Protein AF-A0A7S0PQ70-F1 (afdb_monomer)

Solvent-accessible surface area (backbone atoms only — not comparable to full-atom values): 17332 Å² total; per-residue (Å²): 142,81,88,79,80,80,77,83,75,85,58,88,56,94,63,82,80,82,88,81,84,84,88,81,82,92,82,87,87,83,88,84,90,82,90,88,88,83,90,84,83,88,81,92,76,88,77,80,72,81,74,82,81,71,57,70,68,62,52,52,54,50,50,53,49,64,70,45,44,35,60,46,89,79,58,48,50,73,48,36,60,69,36,38,50,53,58,38,30,28,40,85,85,38,33,27,33,40,66,34,55,100,43,78,63,29,53,52,50,52,55,48,52,50,46,22,48,68,59,63,75,62,77,76,63,79,80,82,88,74,88,82,88,88,86,87,84,86,88,81,90,79,90,78,93,76,87,87,76,88,74,74,75,77,74,72,74,78,82,78,38,40,91,51,44,94,80,47,69,54,77,75,51,66,46,56,40,52,21,62,57,48,28,64,47,33,56,87,44,68,15,21,61,43,21,48,55,32,35,77,67,71,41,69,40,41,23,42,32,25,43,30,90,62,56,93,52,92,69,65,62,44,75,40,72,50,69,45,51,58,93,71,66,96,67,97,62,57,72,67,59,48,52,54,47,55,54,46,27,53,77,64,44,14,46,80,73,31,37,40,83,67,26,66,45,72,64,81,132

Nearest PDB structures (foldseek):
  4o4b-assembly1_B  TM=8.264E-01  e=3.146E-03  Entamoeba histolytica HM-1:IMSS-A
  8omi-assembly1_A  TM=7.810E-01  e=5.386E-03  Entamoeba histolytica
  4o4d-assembly1_A  TM=7.880E-01  e=7.262E-03  Entamoeba histolytica HM-1:IMSS-A

Organism: Micromonas pusilla (NCBI:txid38833)

Sequence (269 aa):
AVEKGAMAGVVAARAPWREDRSPSHLSDSTRVSSDPPAVHPARDDDDHHPASVVPSSSIHEVQDLLASLRVAPNQVAGHSSKGVGLPSLVDDSGHFLKPAPDDRKGVAELAFYERVWKGVEHEHHEPDDDDDDDEACSRTKNHRIRDDDGGKATMMPPPSLAGIAPFVPKFHGVLVVDPSTVVSVAGDDPTAAAARDAASRGQRAVFLRLEDVTAGFRKPCVIDLKVGLRTYSERGHDSAYVAKRSAHDRRSGQFEVGFKVCGMQTWRR

Foldseek 3Di:
DDDDDDDFDDDPDPDDDDPDDDDDDDDDDDDDDDDDDDDDDDDDDPPDDPDPPDDPVVVVVVVLFLVQKAFDPFDFFDQLVVLHAFGWIDGPVQKIWAFQDPDPVSVVVQVVLCLQCVPVVPVPDDDDDDDDDDDDDDDDDDDDDDDDDPDPPPPDPPDGNPVCCVVFWHWPGKDWGFLVSSLVNCPPRSNNVNSVVCNVVRHITMTTITGNPCPPPPWDKDWDKAFALFDDDPPDDDPVVRVVRNVVSVVQCCNPPGIHTRGIDGGDD

Structure (mmCIF, N/CA/C/O backbone):
data_AF-A0A7S0PQ70-F1
#
_entry.id   AF-A0A7S0PQ70-F1
#
loop_
_atom_site.group_PDB
_atom_site.id
_atom_site.type_symbol
_atom_site.label_atom_id
_atom_site.label_alt_id
_atom_site.label_comp_id
_atom_site.label_asym_id
_atom_site.label_entity_id
_atom_site.label_seq_id
_atom_site.pdbx_PDB_ins_code
_atom_site.Cartn_x
_atom_site.Cartn_y
_atom_site.Cartn_z
_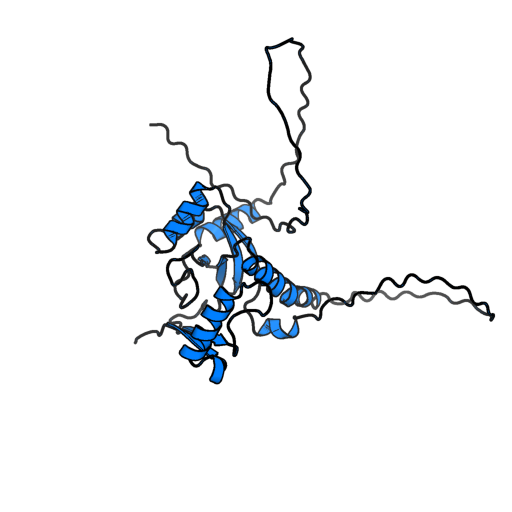atom_site.occupancy
_atom_site.B_iso_or_equiv
_atom_site.auth_seq_id
_atom_site.auth_comp_id
_atom_site.auth_asym_id
_atom_site.auth_atom_id
_atom_site.pdbx_PDB_model_num
ATOM 1 N N . ALA A 1 1 ? -12.437 13.626 39.719 1.00 38.66 1 ALA A N 1
ATOM 2 C CA . ALA A 1 1 ? -13.373 12.978 38.785 1.00 38.66 1 ALA A CA 1
ATOM 3 C C . ALA A 1 1 ? -14.101 14.056 37.994 1.00 38.66 1 ALA A C 1
ATOM 5 O O . ALA A 1 1 ? -15.046 14.626 38.511 1.00 38.66 1 ALA A O 1
ATOM 6 N N . VAL A 1 2 ? -13.604 14.385 36.800 1.00 26.50 2 VAL A N 1
ATOM 7 C CA . VAL A 1 2 ? -14.388 14.970 35.701 1.00 26.50 2 VAL A CA 1
ATOM 8 C C . VAL A 1 2 ? -13.743 14.426 34.432 1.00 26.50 2 VAL A C 1
ATOM 10 O O . VAL A 1 2 ? -12.633 14.804 34.067 1.00 26.50 2 VAL A O 1
ATOM 13 N N . GLU A 1 3 ? -14.419 13.451 33.848 1.00 30.64 3 GLU A N 1
ATOM 14 C CA . GLU A 1 3 ? -14.109 12.818 32.577 1.00 30.64 3 GLU A CA 1
ATOM 15 C C . GLU A 1 3 ? -14.520 13.799 31.469 1.00 30.64 3 GLU A C 1
ATOM 17 O O . GLU A 1 3 ? -15.688 14.173 31.368 1.00 30.64 3 GLU A O 1
ATOM 22 N N . LYS A 1 4 ? -13.562 14.298 30.682 1.00 29.12 4 LYS A N 1
ATOM 23 C CA . LYS A 1 4 ? -13.866 15.039 29.453 1.00 29.12 4 LYS A CA 1
ATOM 24 C C . LYS A 1 4 ? -13.721 14.069 28.291 1.00 29.12 4 LYS A C 1
ATOM 26 O O . LYS A 1 4 ? -12.610 13.801 27.845 1.00 29.12 4 LYS A O 1
ATOM 31 N N . GLY A 1 5 ? -14.856 13.530 27.851 1.00 26.36 5 GLY A N 1
ATOM 32 C CA . GLY A 1 5 ? -14.962 12.749 26.627 1.00 26.36 5 GLY A CA 1
ATOM 33 C C . GLY A 1 5 ? -14.530 13.591 25.430 1.00 26.36 5 GLY A C 1
ATOM 34 O O . GLY A 1 5 ? -15.115 14.638 25.148 1.00 26.36 5 GLY A O 1
ATOM 35 N N . ALA A 1 6 ? -13.484 13.142 24.744 1.00 27.89 6 ALA A N 1
ATOM 36 C CA . ALA A 1 6 ? -13.144 13.635 23.423 1.00 27.89 6 ALA A CA 1
ATOM 37 C C . ALA A 1 6 ? -14.185 13.077 22.443 1.00 27.89 6 ALA A C 1
ATOM 39 O O . ALA A 1 6 ? -14.177 11.891 22.123 1.00 27.89 6 ALA A O 1
ATOM 40 N N . MET A 1 7 ? -15.118 13.925 22.012 1.00 25.78 7 MET A N 1
ATOM 41 C CA . MET A 1 7 ? -16.001 13.623 20.888 1.00 25.78 7 MET A CA 1
ATOM 42 C C . MET A 1 7 ? -15.143 13.485 19.626 1.00 25.78 7 MET A C 1
ATOM 44 O O . MET A 1 7 ? -14.477 14.439 19.221 1.00 25.78 7 MET A O 1
ATOM 48 N N . ALA A 1 8 ? -15.147 12.296 19.022 1.00 32.53 8 ALA A N 1
ATOM 49 C CA . ALA A 1 8 ? -14.523 12.036 17.732 1.00 32.53 8 ALA A CA 1
ATOM 50 C C . ALA A 1 8 ? -15.217 12.884 16.651 1.00 32.53 8 ALA A C 1
ATOM 52 O O . ALA A 1 8 ? -16.391 12.686 16.339 1.00 32.53 8 ALA A O 1
ATOM 53 N N . GLY A 1 9 ? -14.501 13.867 16.105 1.00 31.11 9 GLY A N 1
ATOM 54 C CA . GLY A 1 9 ? -14.995 14.714 15.024 1.00 31.11 9 GLY A CA 1
ATOM 55 C C . GLY A 1 9 ? -14.953 13.973 13.688 1.00 31.11 9 GLY A C 1
ATOM 56 O O . GLY A 1 9 ? -13.884 13.749 13.126 1.00 31.11 9 GLY A O 1
ATOM 57 N N . VAL A 1 10 ? -16.123 13.611 13.165 1.00 32.47 10 VAL A N 1
ATOM 58 C CA . VAL A 1 10 ? -16.300 13.077 11.809 1.00 32.47 10 VAL A CA 1
ATOM 59 C C . VAL A 1 10 ? -16.202 14.222 10.799 1.00 32.47 10 VAL A C 1
ATOM 61 O O . VAL A 1 10 ? -17.004 15.149 10.831 1.00 32.47 10 VAL A O 1
ATOM 64 N N . VAL A 1 11 ? -15.262 14.141 9.855 1.00 31.72 11 VAL A N 1
ATOM 65 C CA . VAL A 1 11 ? -15.339 14.896 8.593 1.00 31.72 11 VAL A CA 1
ATOM 66 C C . VAL A 1 11 ? -15.034 13.933 7.450 1.00 31.72 11 VAL A C 1
ATOM 68 O O . VAL A 1 11 ? -13.889 13.828 7.002 1.00 31.72 11 VAL A O 1
ATOM 71 N N . ALA A 1 12 ? -16.065 13.225 6.987 1.00 32.28 12 ALA A N 1
ATOM 72 C CA . ALA A 1 12 ? -16.074 12.613 5.665 1.00 32.28 12 ALA A CA 1
ATOM 73 C C . ALA A 1 12 ? -16.359 13.726 4.652 1.00 32.28 12 ALA A C 1
ATOM 75 O O . ALA A 1 12 ? -17.507 14.054 4.371 1.00 32.28 12 ALA A O 1
ATOM 76 N N . ALA A 1 13 ? -15.309 14.366 4.150 1.00 33.84 13 ALA A N 1
ATOM 77 C CA . ALA A 1 13 ? -15.449 15.265 3.018 1.00 33.84 13 ALA A CA 1
ATOM 78 C C . ALA A 1 13 ? -15.045 14.505 1.750 1.00 33.84 13 ALA A C 1
ATOM 80 O O . ALA A 1 13 ? -13.889 14.098 1.629 1.00 33.84 13 ALA A O 1
ATOM 81 N N . ARG A 1 14 ? -15.953 14.393 0.768 1.00 36.06 14 ARG A N 1
ATOM 82 C CA . ARG A 1 14 ? -15.547 14.424 -0.650 1.00 36.06 14 ARG A CA 1
ATOM 83 C C . ARG A 1 14 ? -15.035 15.845 -0.899 1.00 36.06 14 ARG A C 1
ATOM 85 O O . ARG A 1 14 ? -15.769 16.695 -1.385 1.00 36.06 14 ARG A O 1
ATOM 92 N N . ALA A 1 15 ? -13.830 16.151 -0.425 1.00 30.59 15 ALA A N 1
ATOM 93 C CA . ALA A 1 15 ? -13.241 17.466 -0.624 1.00 30.59 15 ALA A CA 1
ATOM 94 C C . ALA A 1 15 ? -12.534 17.492 -1.987 1.00 30.59 15 ALA A C 1
ATOM 96 O O . ALA A 1 15 ? -11.711 16.609 -2.241 1.00 30.59 15 ALA A O 1
ATOM 97 N N . PRO A 1 16 ? -12.794 18.494 -2.845 1.00 32.53 16 PRO A N 1
ATOM 98 C CA . PRO A 1 16 ? -11.883 18.807 -3.933 1.00 32.53 16 PRO A CA 1
ATOM 99 C C . PRO A 1 16 ? -10.554 19.237 -3.302 1.00 32.53 16 PRO A C 1
ATOM 101 O O . PRO A 1 16 ? -10.516 20.112 -2.432 1.00 32.53 16 PRO A O 1
ATOM 104 N N . TRP A 1 17 ? -9.470 18.560 -3.673 1.00 30.45 17 TRP A N 1
ATOM 105 C CA . TRP A 1 17 ? -8.129 18.882 -3.198 1.00 30.45 17 TRP A CA 1
ATOM 106 C C . TRP A 1 17 ? -7.809 20.356 -3.488 1.00 30.45 17 TRP A C 1
ATOM 108 O O . TRP A 1 17 ? -8.031 20.841 -4.594 1.00 30.45 17 TRP A O 1
ATOM 118 N N . ARG A 1 18 ? -7.322 21.086 -2.474 1.00 33.06 18 ARG A N 1
ATOM 119 C CA . ARG A 1 18 ? -6.944 22.502 -2.597 1.00 33.06 18 ARG A CA 1
ATOM 120 C C . ARG A 1 18 ? -5.706 22.646 -3.484 1.00 33.06 18 ARG A C 1
ATOM 122 O O . ARG A 1 18 ? -4.587 22.425 -3.030 1.00 33.06 18 ARG A O 1
ATOM 129 N N . GLU A 1 19 ? -5.913 23.121 -4.702 1.00 34.12 19 GLU A N 1
ATOM 130 C CA . GLU A 1 19 ? -4.942 23.935 -5.431 1.00 34.12 19 GLU A CA 1
ATOM 131 C C . GLU A 1 19 ? -4.909 25.319 -4.773 1.00 34.12 19 GLU A C 1
ATOM 133 O O . GLU A 1 19 ? -5.821 26.111 -4.961 1.00 34.12 19 GLU A O 1
ATOM 138 N N . ASP A 1 20 ? -3.937 25.570 -3.894 1.00 34.09 20 ASP A N 1
ATOM 139 C CA . ASP A 1 20 ? -3.089 26.764 -3.999 1.00 34.09 20 ASP A CA 1
ATOM 140 C C . ASP A 1 20 ? -2.084 26.829 -2.848 1.00 34.09 20 ASP A C 1
ATOM 142 O O . ASP A 1 20 ? -2.456 26.912 -1.674 1.00 34.09 20 ASP A O 1
ATOM 146 N N . ARG A 1 21 ? -0.799 26.844 -3.204 1.00 30.30 21 ARG A N 1
ATOM 147 C CA . ARG A 1 21 ? 0.277 27.517 -2.464 1.00 30.30 21 ARG A CA 1
ATOM 148 C C . ARG A 1 21 ? 1.518 27.536 -3.350 1.00 30.30 21 ARG A C 1
ATOM 150 O O . ARG A 1 21 ? 2.358 26.642 -3.302 1.00 30.30 21 ARG A O 1
ATOM 157 N N . SER A 1 22 ? 1.630 28.593 -4.145 1.00 29.11 22 SER A N 1
ATOM 158 C CA . SER A 1 22 ? 2.925 29.052 -4.650 1.00 29.11 22 SER A CA 1
ATOM 159 C C . SER A 1 22 ? 3.597 29.954 -3.594 1.00 29.11 22 SER A C 1
ATOM 161 O O . SER A 1 22 ? 2.891 30.691 -2.903 1.00 29.11 22 SER A O 1
ATOM 163 N N . PRO A 1 23 ? 4.932 29.901 -3.411 1.00 36.31 23 PRO A N 1
ATOM 164 C CA . PRO A 1 23 ? 5.633 30.649 -2.370 1.00 36.31 23 PRO A CA 1
ATOM 165 C C . PRO A 1 23 ? 6.215 31.963 -2.907 1.00 36.31 23 PRO A C 1
ATOM 167 O O . PRO A 1 23 ? 6.832 31.981 -3.970 1.00 36.31 23 PRO A O 1
ATOM 170 N N . SER A 1 24 ? 6.139 33.046 -2.130 1.00 34.25 24 SER A N 1
ATOM 171 C CA . SER A 1 24 ? 7.013 34.202 -2.350 1.00 34.25 24 SER A CA 1
ATOM 172 C C . SER A 1 24 ? 7.369 34.946 -1.058 1.00 34.25 24 SER A C 1
ATOM 174 O O . SER A 1 24 ? 6.526 35.579 -0.436 1.00 34.25 24 SER A O 1
ATOM 176 N N . HIS A 1 25 ? 8.660 34.847 -0.730 1.00 31.52 25 HIS A N 1
ATOM 177 C CA . HIS A 1 25 ? 9.584 35.913 -0.319 1.00 31.52 25 HIS A CA 1
ATOM 178 C C . HIS A 1 25 ? 9.350 36.753 0.960 1.00 31.52 25 HIS A C 1
ATOM 180 O O . HIS A 1 25 ? 8.571 37.693 1.006 1.00 31.52 25 HIS A O 1
ATOM 186 N N . LEU A 1 26 ? 10.177 36.416 1.962 1.00 28.62 26 LEU A N 1
ATOM 187 C CA . LEU A 1 26 ? 11.075 37.259 2.779 1.00 28.62 26 LEU A CA 1
ATOM 188 C C . LEU A 1 26 ? 11.041 38.797 2.608 1.00 28.62 26 LEU A C 1
ATOM 190 O O . LEU A 1 26 ? 11.426 39.294 1.555 1.00 28.62 26 LEU A O 1
ATOM 194 N N . SER A 1 27 ? 10.809 39.507 3.722 1.00 32.38 27 SER A N 1
ATOM 195 C CA . SER A 1 27 ? 11.708 40.507 4.362 1.00 32.38 27 SER A CA 1
ATOM 196 C C . SER A 1 27 ? 10.974 41.083 5.591 1.00 32.38 27 SER A C 1
ATOM 198 O O . SER A 1 27 ? 9.837 41.513 5.453 1.00 32.38 27 SER A O 1
ATOM 200 N N . ASP A 1 28 ? 11.410 40.882 6.833 1.00 28.52 28 ASP A N 1
ATOM 201 C CA . ASP A 1 28 ? 12.520 41.511 7.573 1.00 28.52 28 ASP A CA 1
ATOM 202 C C . ASP A 1 28 ? 12.047 42.658 8.502 1.00 28.52 28 ASP A C 1
ATOM 204 O O . ASP A 1 28 ? 11.289 43.540 8.115 1.00 28.52 28 ASP A O 1
ATOM 208 N N . SER A 1 29 ? 12.587 42.597 9.722 1.00 29.17 29 SER A N 1
ATOM 209 C CA . SER A 1 29 ? 12.870 43.662 10.686 1.00 29.17 29 SER A CA 1
ATOM 210 C C . SER A 1 29 ? 11.824 44.188 11.694 1.00 29.17 29 SER A C 1
ATOM 212 O O . SER A 1 29 ? 10.868 44.896 11.400 1.00 29.17 29 SER A O 1
ATOM 214 N N . THR A 1 30 ? 12.233 43.973 12.956 1.00 31.94 30 THR A N 1
ATOM 215 C CA . THR A 1 30 ? 12.192 44.852 14.148 1.00 31.94 30 THR A CA 1
ATOM 216 C C . THR A 1 30 ? 10.951 44.952 15.055 1.00 31.94 30 THR A C 1
ATOM 218 O O . THR A 1 30 ? 9.881 45.417 14.692 1.00 31.94 30 THR A O 1
ATOM 221 N N . ARG A 1 31 ? 11.201 44.577 16.324 1.00 30.27 31 ARG A N 1
ATOM 222 C CA . ARG A 1 31 ? 10.469 44.891 17.567 1.00 30.27 31 ARG A CA 1
ATOM 223 C C . ARG A 1 31 ? 10.603 46.385 17.921 1.00 30.27 31 ARG A C 1
ATOM 225 O O . ARG A 1 31 ? 11.699 46.907 17.755 1.00 30.27 31 ARG A O 1
ATOM 232 N N . VAL A 1 32 ? 9.594 47.009 18.550 1.00 27.67 32 VAL A N 1
ATOM 233 C CA . VAL A 1 32 ? 9.468 47.277 20.015 1.00 27.67 32 VAL A CA 1
ATOM 234 C C . VAL A 1 32 ? 8.409 48.370 20.311 1.00 27.67 32 VAL A C 1
ATOM 236 O O . VAL A 1 32 ? 8.201 49.248 19.484 1.00 27.67 32 VAL A O 1
ATOM 239 N N . SER A 1 33 ? 7.858 48.340 21.540 1.00 29.05 33 SER A N 1
ATOM 240 C CA . SER A 1 33 ? 7.062 49.375 22.256 1.00 29.05 33 SER A CA 1
ATOM 241 C C . SER A 1 33 ? 5.565 49.494 21.920 1.00 29.05 33 SER A C 1
ATOM 243 O O . SER A 1 33 ? 5.202 49.383 20.761 1.00 29.05 33 SER A O 1
ATOM 245 N N . SER A 1 34 ? 4.618 49.812 22.816 1.00 31.70 34 SER A N 1
ATOM 246 C CA . SER A 1 34 ? 4.445 49.808 24.287 1.00 31.70 34 SER A CA 1
ATOM 247 C C . SER A 1 34 ? 2.966 50.183 24.550 1.00 31.70 34 SER A C 1
ATOM 249 O O . SER A 1 34 ? 2.504 51.152 23.963 1.00 31.70 34 SER A O 1
ATOM 251 N N . ASP A 1 35 ? 2.297 49.463 25.461 1.00 32.66 35 ASP A N 1
ATOM 252 C CA . ASP A 1 35 ? 1.152 49.857 26.321 1.00 32.66 35 ASP A CA 1
ATOM 253 C C . ASP A 1 35 ? -0.263 50.228 25.770 1.00 32.66 35 ASP A C 1
ATOM 255 O O . ASP A 1 35 ? -0.416 50.600 24.610 1.00 32.66 35 ASP A O 1
ATOM 259 N N . PRO A 1 36 ? -1.335 50.049 26.598 1.00 38.72 36 PRO A N 1
ATOM 260 C CA . PRO A 1 36 ? -2.717 49.725 26.188 1.00 38.72 36 PRO A CA 1
ATOM 261 C C . PRO A 1 36 ? -3.759 50.823 26.573 1.00 38.72 36 PRO A C 1
ATOM 263 O O . PRO A 1 36 ? -3.383 51.973 26.775 1.00 38.72 36 PRO A O 1
ATOM 266 N N . PRO A 1 37 ? -5.064 50.506 26.752 1.00 42.59 37 PRO A N 1
ATOM 267 C CA . PRO A 1 37 ? -6.134 50.449 25.754 1.00 42.59 37 PRO A CA 1
ATOM 268 C C . PRO A 1 37 ? -7.140 51.620 25.880 1.00 42.59 37 PRO A C 1
ATOM 270 O O . PRO A 1 37 ? -7.247 52.257 26.926 1.00 42.59 37 PRO A O 1
ATOM 273 N N . ALA A 1 38 ? -7.969 51.849 24.854 1.00 32.19 38 ALA A N 1
ATOM 274 C CA . ALA A 1 38 ? -9.149 52.713 24.965 1.00 32.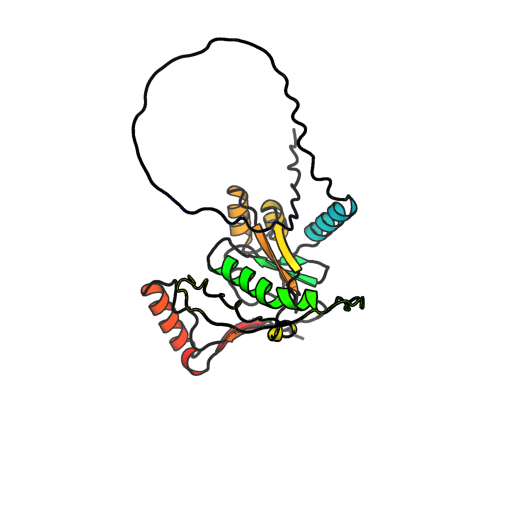19 38 ALA A CA 1
ATOM 275 C C . ALA A 1 38 ? -10.414 51.981 24.495 1.00 32.19 38 ALA A C 1
ATOM 277 O O . ALA A 1 38 ? -10.482 51.426 23.402 1.00 32.19 38 ALA A O 1
ATOM 278 N N . VAL A 1 39 ? -11.389 51.977 25.397 1.00 32.59 39 VAL A N 1
ATOM 279 C CA . VAL A 1 39 ? -12.723 51.381 25.339 1.00 32.59 39 VAL A CA 1
ATOM 280 C C . VAL A 1 39 ? -13.606 52.115 24.332 1.00 32.59 39 VAL A C 1
ATOM 282 O O . VAL A 1 39 ? -13.731 53.326 24.447 1.00 32.59 39 VAL A O 1
ATOM 285 N N . HIS A 1 40 ? -14.317 51.388 23.465 1.00 34.41 40 HIS A N 1
ATOM 286 C CA . HIS A 1 40 ? -15.683 51.737 23.047 1.00 34.41 40 HIS A CA 1
ATOM 287 C C . HIS A 1 40 ? -16.487 50.462 22.711 1.00 34.41 40 HIS A C 1
ATOM 289 O O . HIS A 1 40 ? -15.899 49.509 22.199 1.00 34.41 40 HIS A O 1
ATOM 295 N N . PRO A 1 41 ? -17.799 50.403 23.023 1.00 37.22 41 PRO A N 1
ATOM 296 C CA . PRO A 1 41 ? -18.593 49.183 22.941 1.00 37.22 41 PRO A CA 1
ATOM 297 C C . PRO A 1 41 ? -19.460 49.094 21.673 1.00 37.22 41 PRO A C 1
ATOM 299 O O . PRO A 1 41 ? -19.746 50.099 21.025 1.00 37.22 41 PRO A O 1
ATOM 302 N N . ALA A 1 42 ? -19.968 47.877 21.460 1.00 32.03 42 ALA A N 1
ATOM 303 C CA . ALA A 1 42 ? -21.124 47.487 20.652 1.00 32.03 42 ALA A CA 1
ATOM 304 C C . ALA A 1 42 ? -20.941 47.398 19.127 1.00 32.03 42 ALA A C 1
ATOM 306 O O . ALA A 1 42 ? -20.910 48.406 18.421 1.00 32.03 42 ALA A O 1
ATOM 307 N N . ARG A 1 43 ? -20.983 46.155 18.631 1.00 32.88 43 ARG A N 1
ATOM 308 C CA . ARG A 1 43 ? -22.045 45.653 17.742 1.00 32.88 43 ARG A CA 1
ATOM 309 C C . ARG A 1 43 ? -21.976 44.126 17.693 1.00 32.88 43 ARG A C 1
ATOM 311 O O . ARG A 1 43 ? -20.939 43.566 17.360 1.00 32.88 43 ARG A O 1
ATOM 318 N N . ASP A 1 44 ? -23.067 43.502 18.122 1.00 39.34 44 ASP A N 1
ATOM 319 C CA . ASP A 1 44 ? -23.346 42.084 17.936 1.00 39.34 44 ASP A CA 1
ATOM 320 C C . ASP A 1 44 ? -23.656 41.858 16.452 1.00 39.34 44 ASP A C 1
ATOM 322 O O . ASP A 1 44 ? -24.699 42.299 15.972 1.00 39.34 44 ASP A O 1
ATOM 326 N N . ASP A 1 45 ? -22.749 41.197 15.741 1.00 38.25 45 ASP A N 1
ATOM 327 C CA . ASP A 1 45 ? -23.023 40.603 14.434 1.00 38.25 45 ASP A CA 1
ATOM 328 C C . ASP A 1 45 ? -22.988 39.076 14.618 1.00 38.25 45 ASP A C 1
ATOM 330 O O . ASP A 1 45 ? -21.937 38.433 14.583 1.00 38.25 45 ASP A O 1
ATOM 334 N N . ASP A 1 46 ? -24.167 38.510 14.895 1.00 41.69 46 ASP A N 1
ATOM 335 C CA . ASP A 1 46 ? -24.461 37.074 14.842 1.00 41.69 46 ASP A CA 1
ATOM 336 C C . ASP A 1 46 ? -24.424 36.606 13.373 1.00 41.69 46 ASP A C 1
ATOM 338 O O . ASP A 1 46 ? -25.456 36.387 12.727 1.00 41.69 46 ASP A O 1
ATOM 342 N N . ASP A 1 47 ? -23.219 36.453 12.823 1.00 39.47 47 ASP A N 1
ATOM 343 C CA . ASP A 1 47 ? -23.030 35.845 11.507 1.00 39.47 47 ASP A CA 1
ATOM 344 C C . ASP A 1 47 ? -23.268 34.330 11.589 1.00 39.47 47 ASP A C 1
ATOM 346 O O . ASP A 1 47 ? -22.410 33.515 11.944 1.00 39.47 47 ASP A O 1
ATOM 350 N N . HIS A 1 48 ? -24.498 33.965 11.231 1.00 36.66 48 HIS A N 1
ATOM 351 C CA . HIS A 1 48 ? -24.946 32.614 10.938 1.00 36.66 48 HIS A CA 1
ATOM 352 C C . HIS A 1 48 ? -24.116 32.015 9.795 1.00 36.66 48 HIS A C 1
ATOM 354 O O . HIS A 1 48 ? -24.460 32.132 8.617 1.00 36.66 48 HIS A O 1
ATOM 360 N N . HIS A 1 49 ? -23.049 31.291 10.127 1.00 38.38 49 HIS A N 1
ATOM 361 C CA . HIS A 1 49 ? -22.479 30.335 9.186 1.00 38.38 49 HIS A CA 1
ATOM 362 C C . HIS A 1 49 ? -23.489 29.196 8.955 1.00 38.38 49 HIS A C 1
ATOM 364 O O . HIS A 1 49 ? -23.901 28.552 9.924 1.00 38.38 49 HIS A O 1
ATOM 370 N N . PRO A 1 50 ? -23.889 28.898 7.702 1.00 37.44 50 PRO A N 1
ATOM 371 C CA . PRO A 1 50 ? -24.764 27.770 7.432 1.00 37.44 50 PRO A CA 1
ATOM 372 C C . PRO A 1 50 ? -24.008 26.488 7.777 1.00 37.44 50 PRO A C 1
ATOM 374 O O . PRO A 1 50 ? -23.055 26.099 7.096 1.00 37.44 50 PRO A O 1
ATOM 377 N N . ALA A 1 51 ? -24.421 25.834 8.861 1.00 40.06 51 ALA A N 1
ATOM 378 C CA . ALA A 1 51 ? -23.994 24.482 9.160 1.00 40.06 51 ALA A CA 1
ATOM 379 C C . ALA A 1 51 ? -24.359 23.610 7.953 1.00 40.06 51 ALA A C 1
ATOM 381 O O . ALA A 1 51 ? -25.530 23.466 7.611 1.00 40.06 51 ALA A O 1
ATOM 382 N N . SER A 1 52 ? -23.344 23.067 7.282 1.00 45.31 52 SER A N 1
ATOM 383 C CA . SER A 1 52 ? -23.490 22.029 6.265 1.00 45.31 52 SER A CA 1
ATOM 384 C C . SER A 1 52 ? -24.306 20.881 6.866 1.00 45.31 52 SER A C 1
ATOM 386 O O . SER A 1 52 ? -23.762 20.067 7.613 1.00 45.31 52 SER A O 1
ATOM 388 N N . VAL A 1 53 ? -25.609 20.828 6.579 1.00 46.22 53 VAL A N 1
ATOM 389 C CA . VAL A 1 53 ? -26.494 19.761 7.054 1.00 46.22 53 VAL A CA 1
ATOM 390 C C . VAL A 1 53 ? -26.149 18.493 6.278 1.00 46.22 53 VAL A C 1
ATOM 392 O O . VAL A 1 53 ? -26.667 18.239 5.194 1.00 46.22 53 VAL A O 1
ATOM 395 N N . VAL A 1 54 ? -25.221 17.706 6.816 1.00 49.47 54 VAL A N 1
ATOM 396 C CA . VAL A 1 54 ? -24.996 16.324 6.384 1.00 49.47 54 VAL A CA 1
ATOM 397 C C . VAL A 1 54 ? -26.221 15.486 6.785 1.00 49.47 54 VAL A C 1
ATOM 399 O O . VAL A 1 54 ? -26.637 15.561 7.944 1.00 49.47 54 VAL A O 1
ATOM 402 N N . PRO A 1 55 ? -26.831 14.705 5.872 1.00 53.88 55 PRO A N 1
ATOM 403 C CA . PRO A 1 55 ? -27.991 13.877 6.194 1.00 53.88 55 PRO A CA 1
ATOM 404 C C . PRO A 1 55 ? -27.680 12.884 7.320 1.00 53.88 55 PRO A C 1
ATOM 406 O O . PRO A 1 55 ? -26.606 12.287 7.349 1.00 53.88 55 PRO A O 1
ATOM 409 N N . SER A 1 56 ? -28.637 12.658 8.225 1.00 58.03 56 SER A N 1
ATOM 410 C CA . SER A 1 56 ? -28.482 11.726 9.356 1.00 58.03 56 SER A CA 1
ATOM 411 C C . SER A 1 56 ? -28.096 10.306 8.910 1.00 58.03 56 SER A C 1
ATOM 413 O O . SER A 1 56 ? -27.264 9.669 9.553 1.00 58.03 56 SER A O 1
ATOM 415 N N . SER A 1 57 ? -28.620 9.829 7.774 1.00 60.00 57 SER A N 1
ATOM 416 C CA . SER A 1 57 ? -28.243 8.533 7.186 1.00 60.00 57 SER A CA 1
ATOM 417 C C . SER A 1 57 ? -26.756 8.467 6.824 1.00 60.00 57 SER A C 1
ATOM 419 O O . SER A 1 57 ? -26.092 7.492 7.154 1.00 60.00 57 SER A O 1
ATOM 421 N N . SER A 1 58 ? -26.200 9.542 6.261 1.00 62.22 58 SER A N 1
ATOM 422 C CA . SER A 1 58 ? -24.776 9.638 5.922 1.00 62.22 58 SER A CA 1
ATOM 423 C C . SER A 1 58 ? -23.869 9.689 7.158 1.00 62.22 58 SER A C 1
ATOM 425 O O . SER A 1 58 ? -22.719 9.266 7.091 1.00 62.22 58 SER A O 1
ATOM 427 N N . ILE A 1 59 ? -24.363 10.186 8.298 1.00 64.12 59 ILE A N 1
ATOM 428 C CA . ILE A 1 59 ? -23.606 10.176 9.560 1.00 64.12 59 ILE A CA 1
ATOM 429 C C . ILE A 1 59 ? -23.516 8.755 10.126 1.00 64.12 59 ILE A C 1
ATOM 431 O O . ILE A 1 59 ? -22.424 8.336 10.508 1.00 64.12 59 ILE A O 1
ATOM 435 N N . HIS A 1 60 ? -24.628 8.015 10.149 1.00 66.50 60 HIS A N 1
ATOM 436 C CA . HIS A 1 60 ? -24.647 6.634 10.641 1.00 66.50 60 HIS A CA 1
ATOM 437 C C . HIS A 1 60 ? -23.793 5.718 9.752 1.00 66.50 60 HIS A C 1
ATOM 439 O O . HIS A 1 60 ? -22.963 4.983 10.271 1.00 66.50 60 HIS A O 1
ATOM 445 N N . GLU A 1 61 ? -23.872 5.862 8.424 1.00 74.19 61 GLU A N 1
ATOM 446 C CA . GLU A 1 61 ? -23.021 5.118 7.480 1.00 74.19 61 GLU A CA 1
ATOM 447 C C . GLU A 1 61 ? -21.519 5.339 7.724 1.00 74.19 61 GLU A C 1
ATOM 449 O O . GLU A 1 61 ? -20.722 4.402 7.662 1.00 74.19 61 GLU A O 1
ATOM 454 N N . VAL A 1 62 ? -21.109 6.577 8.020 1.00 75.69 62 VAL A N 1
ATOM 455 C CA . VAL A 1 62 ? -19.703 6.884 8.318 1.00 75.69 62 VAL A CA 1
ATOM 456 C C . VAL A 1 62 ? -19.299 6.354 9.693 1.00 75.69 62 VAL A C 1
ATOM 458 O O . VAL A 1 62 ? -18.177 5.877 9.850 1.00 75.69 62 VAL A O 1
ATOM 461 N N . GLN A 1 63 ? -20.183 6.411 10.689 1.00 79.56 63 GLN A N 1
ATOM 462 C CA . GLN A 1 63 ? -19.917 5.847 12.014 1.00 79.56 63 GLN A CA 1
ATOM 463 C C . GLN A 1 63 ? -19.766 4.324 11.960 1.00 79.56 63 GLN A C 1
ATOM 465 O O . GLN A 1 63 ? -18.798 3.802 12.512 1.00 79.56 63 GLN A O 1
ATOM 470 N N . ASP A 1 64 ? -20.650 3.633 11.240 1.00 84.50 64 ASP A N 1
ATOM 471 C CA . ASP A 1 64 ? -20.592 2.183 11.039 1.00 84.50 64 ASP A CA 1
ATOM 472 C C . ASP A 1 64 ? -19.317 1.781 10.286 1.00 84.50 64 ASP A C 1
ATOM 474 O O . ASP A 1 64 ? -18.615 0.848 10.687 1.00 84.50 64 ASP A O 1
ATOM 478 N N . LEU A 1 65 ? -18.948 2.547 9.250 1.00 86.88 65 LEU A N 1
ATOM 479 C CA . LEU A 1 65 ? -17.675 2.377 8.550 1.00 86.88 65 LEU A CA 1
ATOM 480 C C . LEU A 1 65 ? -16.494 2.469 9.523 1.00 86.88 65 LEU A C 1
ATOM 482 O O . LEU A 1 65 ? -15.678 1.549 9.571 1.00 86.88 65 LEU A O 1
ATOM 486 N N . LEU A 1 66 ? -16.407 3.552 10.303 1.00 87.88 66 LEU A N 1
ATOM 487 C CA . LEU A 1 66 ? -15.311 3.775 11.249 1.00 87.88 66 LEU A CA 1
ATOM 488 C C . LEU A 1 66 ? -15.264 2.704 12.349 1.00 87.88 66 LEU A C 1
ATOM 490 O O . LEU A 1 66 ? -14.173 2.293 12.745 1.00 87.88 66 LEU A O 1
ATOM 494 N N . ALA A 1 67 ? -16.422 2.229 12.812 1.00 90.12 67 ALA A N 1
ATOM 495 C CA . ALA A 1 67 ? -16.530 1.177 13.820 1.00 90.12 67 ALA A CA 1
ATOM 496 C C . ALA A 1 67 ? -16.091 -0.202 13.298 1.00 90.12 67 ALA A C 1
ATOM 498 O O . ALA A 1 67 ? -15.600 -1.021 14.074 1.00 90.12 67 ALA A O 1
ATOM 499 N N . SER A 1 68 ? -16.233 -0.455 11.994 1.00 94.56 68 SER A N 1
ATOM 500 C CA . SER A 1 68 ? -15.837 -1.725 11.366 1.00 94.56 68 SER A CA 1
ATOM 501 C C . SER A 1 68 ? -14.338 -1.838 11.055 1.00 94.56 68 SER A C 1
ATOM 503 O O . SER A 1 68 ? -13.866 -2.921 10.692 1.00 94.56 68 SER A O 1
ATOM 505 N N . LEU A 1 69 ? -13.578 -0.742 11.187 1.00 96.00 69 LEU A N 1
ATOM 506 C CA . LEU A 1 69 ? -12.177 -0.691 10.778 1.00 96.00 69 LEU A CA 1
ATOM 507 C C . LEU A 1 69 ? -11.295 -1.649 11.577 1.00 96.00 69 LEU A C 1
ATOM 509 O O . LEU A 1 69 ? -11.319 -1.690 12.807 1.00 96.00 69 LEU A O 1
ATOM 513 N N . ARG A 1 70 ? -10.436 -2.372 10.858 1.00 96.00 70 ARG A N 1
ATOM 514 C CA . ARG A 1 70 ? -9.419 -3.266 11.426 1.00 96.00 70 ARG A CA 1
ATOM 515 C C . ARG A 1 70 ? -8.102 -3.120 10.684 1.00 96.00 70 ARG A C 1
ATOM 517 O O . ARG A 1 70 ? -8.093 -2.762 9.511 1.00 96.00 70 ARG A O 1
ATOM 524 N N . VAL A 1 71 ? -6.986 -3.439 11.337 1.00 95.88 71 VAL A N 1
ATOM 525 C CA . VAL A 1 71 ? -5.692 -3.558 10.645 1.00 95.88 71 VAL A CA 1
ATOM 526 C C . VAL A 1 71 ? -5.788 -4.644 9.572 1.00 95.88 71 VAL A C 1
ATOM 528 O O . VAL A 1 71 ? -6.334 -5.719 9.821 1.00 95.88 71 VAL A O 1
ATOM 531 N N . ALA A 1 72 ? -5.267 -4.363 8.376 1.00 95.50 72 ALA A N 1
ATOM 532 C CA . ALA A 1 72 ? -5.320 -5.275 7.241 1.00 95.50 72 ALA A CA 1
ATOM 533 C C . ALA A 1 72 ? -4.545 -6.580 7.537 1.00 95.50 72 ALA A C 1
ATOM 535 O O . ALA A 1 72 ? -3.311 -6.562 7.585 1.00 95.50 72 ALA A O 1
ATOM 536 N N . PRO A 1 73 ? -5.225 -7.733 7.683 1.00 93.06 73 PRO A N 1
ATOM 537 C CA . PRO A 1 73 ? -4.594 -8.951 8.197 1.00 93.06 73 PRO A CA 1
ATOM 538 C C . PRO A 1 73 ? -3.696 -9.650 7.168 1.00 93.06 73 PRO A C 1
ATOM 540 O O . PRO A 1 73 ? -2.821 -10.425 7.537 1.00 93.06 73 PRO A O 1
ATOM 543 N N . ASN A 1 74 ? -3.906 -9.382 5.876 1.00 93.69 74 ASN A N 1
ATOM 544 C CA . ASN A 1 74 ? -3.247 -10.083 4.770 1.00 93.69 74 ASN A CA 1
ATOM 545 C C . ASN A 1 74 ? -2.144 -9.245 4.094 1.00 93.69 74 ASN A C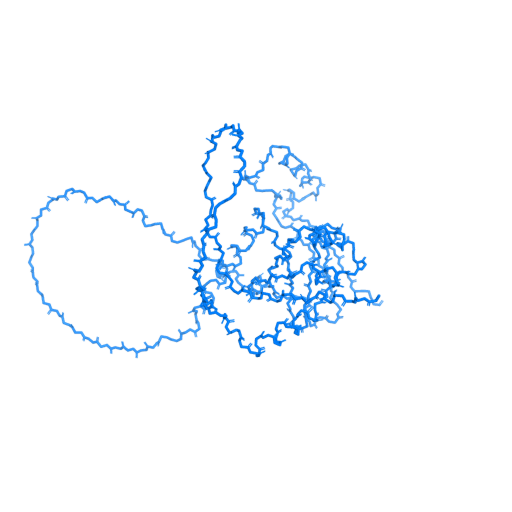 1
ATOM 547 O O . ASN A 1 74 ? -1.748 -9.529 2.961 1.00 93.69 74 ASN A O 1
ATOM 551 N N . GLN A 1 75 ? -1.654 -8.188 4.749 1.00 92.88 75 GLN A N 1
ATOM 552 C CA . GLN A 1 75 ? -0.636 -7.315 4.169 1.00 92.88 75 GLN A CA 1
ATOM 553 C C . GLN A 1 75 ? 0.765 -7.946 4.254 1.00 92.88 75 GLN A C 1
ATOM 555 O O . GLN A 1 75 ? 1.406 -7.957 5.301 1.00 92.88 75 GLN A O 1
ATOM 560 N N . VAL A 1 76 ? 1.293 -8.395 3.115 1.00 94.06 76 VAL A N 1
ATOM 561 C CA . VAL A 1 76 ? 2.595 -9.090 3.052 1.00 94.06 76 VAL A CA 1
ATOM 562 C C . VAL A 1 76 ? 3.785 -8.187 2.708 1.00 94.06 76 VAL A C 1
ATOM 564 O O . VAL A 1 76 ? 4.933 -8.617 2.805 1.00 94.06 76 VAL A O 1
ATOM 567 N N . ALA A 1 77 ? 3.545 -6.941 2.294 1.00 92.12 77 ALA A N 1
ATOM 568 C CA . ALA A 1 77 ? 4.586 -6.007 1.870 1.00 92.12 77 ALA A CA 1
ATOM 569 C C . ALA A 1 77 ? 4.208 -4.536 2.128 1.00 92.12 77 ALA A C 1
ATOM 571 O O . ALA A 1 77 ? 3.092 -4.203 2.527 1.00 92.12 77 ALA A O 1
ATOM 572 N N . GLY A 1 78 ? 5.162 -3.633 1.886 1.00 87.50 78 GLY A N 1
ATOM 573 C CA . GLY A 1 78 ? 5.015 -2.195 2.124 1.00 87.50 78 GLY A CA 1
ATOM 574 C C . GLY A 1 78 ? 5.767 -1.713 3.366 1.00 87.50 78 GLY A C 1
ATOM 575 O O . GLY A 1 78 ? 6.634 -2.410 3.891 1.00 87.50 78 GLY A O 1
ATOM 576 N N . HIS A 1 79 ? 5.501 -0.472 3.780 1.00 82.19 79 HIS A N 1
ATOM 577 C CA . HIS A 1 79 ? 6.070 0.086 5.013 1.00 82.19 79 HIS A CA 1
ATOM 578 C C . HIS A 1 79 ? 5.298 -0.406 6.238 1.00 82.19 79 HIS A C 1
ATOM 580 O O . HIS A 1 79 ? 5.926 -0.848 7.196 1.00 82.19 79 HIS A O 1
ATOM 586 N N . SER A 1 80 ? 3.964 -0.434 6.166 1.00 76.69 80 SER A N 1
ATOM 587 C CA . SER A 1 80 ? 3.113 -0.876 7.275 1.00 76.69 80 SER A CA 1
ATOM 588 C C . SER A 1 80 ? 3.372 -2.338 7.647 1.00 76.69 80 SER A C 1
ATOM 590 O O . SER A 1 80 ? 3.518 -2.644 8.821 1.00 76.69 80 SER A O 1
ATOM 592 N N . SER A 1 81 ? 3.621 -3.220 6.666 1.00 69.56 81 SER A N 1
ATOM 593 C CA . SER A 1 81 ? 4.035 -4.615 6.921 1.00 69.56 81 SER A CA 1
ATOM 594 C C . SER A 1 81 ? 5.392 -4.752 7.634 1.00 69.56 81 SER A C 1
ATOM 596 O O . SER A 1 81 ? 5.793 -5.850 8.008 1.00 69.56 81 SER A O 1
ATOM 598 N N . LYS A 1 82 ? 6.149 -3.657 7.758 1.00 79.75 82 LYS A N 1
ATOM 599 C CA . LYS A 1 82 ? 7.424 -3.569 8.483 1.00 79.75 82 LYS A CA 1
ATOM 600 C C . LYS A 1 82 ? 7.300 -2.730 9.760 1.00 79.75 82 LYS A C 1
ATOM 602 O O . LYS A 1 82 ? 8.327 -2.370 10.328 1.00 79.75 82 LYS A O 1
ATOM 607 N N . GLY A 1 83 ? 6.080 -2.372 10.167 1.00 79.88 83 GLY A N 1
ATOM 608 C CA . GLY A 1 83 ? 5.820 -1.502 11.315 1.00 79.88 83 GLY A CA 1
ATOM 609 C C . GLY A 1 83 ? 6.178 -0.032 11.090 1.00 79.88 83 GLY A C 1
ATOM 610 O O . GLY A 1 83 ? 6.416 0.691 12.050 1.00 79.88 83 GLY A O 1
ATOM 611 N N . VAL A 1 84 ? 6.272 0.419 9.835 1.00 85.00 84 VAL A N 1
ATOM 612 C CA . VAL A 1 84 ? 6.661 1.796 9.496 1.00 85.00 84 VAL A CA 1
ATOM 613 C C . VAL A 1 84 ? 5.490 2.546 8.868 1.00 85.00 84 VAL A C 1
ATOM 615 O O . VAL A 1 84 ? 4.880 2.069 7.913 1.00 85.00 84 VAL A O 1
ATOM 618 N N . GLY A 1 85 ? 5.246 3.770 9.340 1.00 88.25 85 GLY A N 1
ATOM 619 C CA . GLY A 1 85 ? 4.115 4.586 8.896 1.00 88.25 85 GLY A CA 1
ATOM 620 C C . GLY A 1 85 ? 2.791 4.091 9.474 1.00 88.25 85 GLY A C 1
ATOM 621 O O . GLY A 1 85 ? 2.782 3.235 10.350 1.00 88.25 85 GLY A O 1
ATOM 622 N N . LEU A 1 86 ? 1.679 4.653 9.001 1.00 92.19 86 LEU A N 1
ATOM 623 C CA . LEU A 1 86 ? 0.342 4.245 9.438 1.00 92.19 86 LEU A CA 1
ATOM 624 C C . LEU A 1 86 ? 0.014 2.806 8.982 1.00 92.19 86 LEU A C 1
ATOM 626 O O . LEU A 1 86 ? 0.520 2.374 7.936 1.00 92.19 86 LEU A O 1
ATOM 630 N N . PRO A 1 87 ? -0.833 2.066 9.723 1.00 93.69 87 PRO A N 1
ATOM 631 C CA . PRO A 1 87 ? -1.335 0.768 9.275 1.00 93.69 87 PRO A CA 1
ATOM 632 C C . PRO A 1 87 ? -2.182 0.929 8.015 1.00 93.69 87 PRO A C 1
ATOM 634 O O . PRO A 1 87 ? -2.888 1.925 7.875 1.00 93.69 87 PRO A O 1
ATOM 637 N N . SER A 1 88 ? -2.172 -0.070 7.131 1.00 95.31 88 SER A N 1
ATOM 638 C CA . SER A 1 88 ? -3.300 -0.218 6.204 1.00 95.31 88 SER A CA 1
ATOM 639 C C . SER A 1 88 ? -4.461 -0.853 6.950 1.00 95.31 88 SER A C 1
ATOM 641 O O . SER A 1 88 ? -4.246 -1.708 7.813 1.00 95.31 88 SER A O 1
ATOM 643 N N . LEU A 1 89 ? -5.679 -0.442 6.619 1.00 96.25 89 LEU A N 1
ATOM 644 C CA . LEU A 1 89 ? -6.887 -0.912 7.290 1.00 96.25 89 LEU A CA 1
ATOM 645 C C . LEU A 1 89 ? -7.811 -1.624 6.302 1.00 96.25 89 LEU A C 1
ATOM 647 O O . LEU A 1 89 ? -7.649 -1.495 5.090 1.00 96.25 89 LEU A O 1
ATOM 651 N N . VAL A 1 90 ? -8.785 -2.355 6.825 1.00 97.31 90 VAL A N 1
ATOM 652 C CA . VAL A 1 90 ? -9.914 -2.915 6.078 1.00 97.31 90 VAL A CA 1
ATOM 653 C C . VAL A 1 90 ? -11.224 -2.619 6.803 1.00 97.31 90 VAL A C 1
ATOM 655 O O . VAL A 1 90 ? -11.211 -2.422 8.020 1.00 97.31 90 VAL A O 1
ATOM 658 N N . ASP A 1 91 ? -12.331 -2.589 6.064 1.00 95.62 91 ASP A N 1
ATOM 659 C CA . ASP A 1 91 ? -13.695 -2.478 6.599 1.00 95.62 91 ASP A CA 1
ATOM 660 C C . ASP A 1 91 ? -14.517 -3.761 6.347 1.00 95.62 91 ASP A C 1
ATOM 662 O O . ASP A 1 91 ? -14.073 -4.682 5.657 1.00 95.62 91 ASP A O 1
ATOM 666 N N . ASP A 1 92 ? -15.727 -3.838 6.908 1.00 94.69 92 ASP A N 1
ATOM 667 C CA . ASP A 1 92 ? -16.641 -4.977 6.682 1.00 94.69 92 ASP A CA 1
ATOM 668 C C . ASP A 1 92 ? -17.375 -4.926 5.335 1.00 94.69 92 ASP A C 1
ATOM 670 O O . ASP A 1 92 ? -18.067 -5.870 4.957 1.00 94.69 92 ASP A O 1
ATOM 674 N N . SER A 1 93 ? -17.205 -3.837 4.587 1.00 94.19 93 SER A N 1
ATOM 675 C CA . SER A 1 93 ? -17.791 -3.641 3.260 1.00 94.19 93 SER A CA 1
ATOM 676 C C . SER A 1 93 ? -16.854 -4.074 2.126 1.00 94.19 93 SER A C 1
ATOM 678 O O . SER A 1 93 ? -17.177 -3.856 0.960 1.00 94.19 93 SER A O 1
ATOM 680 N N . GLY A 1 94 ? -15.707 -4.684 2.446 1.00 95.88 94 GLY A N 1
ATOM 681 C CA . GLY A 1 94 ? -14.753 -5.184 1.457 1.00 95.88 94 GLY A CA 1
ATOM 682 C C . GLY A 1 94 ? -13.832 -4.109 0.882 1.00 95.88 94 GLY A C 1
ATOM 683 O O . GLY A 1 94 ? -13.422 -4.224 -0.272 1.00 95.88 94 GLY A O 1
ATOM 684 N N . HIS A 1 95 ? -13.496 -3.073 1.656 1.00 97.06 95 HIS A N 1
ATOM 685 C CA . HIS A 1 95 ? -12.519 -2.064 1.243 1.00 97.06 95 HIS A CA 1
ATOM 686 C C . HIS A 1 95 ? -11.191 -2.204 1.979 1.00 97.06 95 HIS A C 1
ATOM 688 O O . HIS A 1 95 ? -11.144 -2.464 3.179 1.00 97.06 95 HIS A O 1
ATOM 694 N N . PHE A 1 96 ? -10.112 -1.926 1.256 1.00 97.50 96 PHE A N 1
ATOM 695 C CA . PHE A 1 96 ? -8.760 -1.742 1.752 1.00 97.50 96 PHE A CA 1
ATOM 696 C C . PHE A 1 96 ? -8.427 -0.246 1.817 1.00 97.50 96 PHE A C 1
ATOM 698 O O . PHE A 1 96 ? -8.432 0.461 0.808 1.00 97.50 96 PHE A O 1
ATOM 705 N N . LEU A 1 97 ? -8.106 0.246 3.009 1.00 96.69 97 LEU A N 1
ATOM 706 C CA . LEU A 1 97 ? -7.691 1.622 3.253 1.00 96.69 97 LEU A CA 1
ATOM 707 C C . LEU A 1 97 ? -6.169 1.707 3.256 1.00 96.69 97 LEU A C 1
ATOM 709 O O . LEU A 1 97 ? -5.497 1.330 4.222 1.00 96.69 97 LEU A O 1
ATOM 713 N N . LYS A 1 98 ? -5.620 2.247 2.172 1.00 96.38 98 LYS A N 1
ATOM 714 C CA . LYS A 1 98 ? -4.180 2.430 2.008 1.00 96.38 98 LYS A CA 1
ATOM 715 C C . LYS A 1 98 ? -3.752 3.822 2.479 1.00 96.38 98 LYS A C 1
ATOM 717 O O . LYS A 1 98 ? -4.254 4.796 1.921 1.00 96.38 98 LYS A O 1
ATOM 722 N N . PRO A 1 99 ? -2.801 3.955 3.422 1.00 94.88 99 PRO A N 1
ATOM 723 C CA . PRO A 1 99 ? -2.278 5.258 3.813 1.00 94.88 99 PRO A CA 1
ATOM 724 C C . PRO A 1 99 ? -1.707 6.015 2.612 1.00 94.88 99 PRO A C 1
ATOM 726 O O . PRO A 1 99 ? -0.837 5.499 1.904 1.00 94.88 99 PRO A O 1
ATOM 729 N N . ALA A 1 100 ? -2.163 7.247 2.420 1.00 93.06 100 ALA A N 1
ATOM 730 C CA . ALA A 1 100 ? -1.689 8.157 1.388 1.00 93.06 100 ALA A CA 1
ATOM 731 C C . ALA A 1 100 ? -1.171 9.434 2.056 1.00 93.06 100 ALA A C 1
ATOM 733 O O . ALA A 1 100 ? -1.932 10.382 2.242 1.00 93.06 100 ALA A O 1
ATOM 734 N N . PRO A 1 101 ? 0.106 9.455 2.482 1.00 85.75 101 PRO A N 1
ATOM 735 C CA . PRO A 1 101 ? 0.688 10.657 3.060 1.00 85.75 101 PRO A CA 1
ATOM 736 C C . PRO A 1 101 ? 0.696 11.789 2.032 1.00 85.75 101 PRO A C 1
ATOM 738 O O . PRO A 1 101 ? 0.801 11.543 0.831 1.00 85.75 101 PRO A O 1
ATOM 741 N N . ASP A 1 102 ? 0.654 13.028 2.516 1.00 87.12 102 ASP A N 1
ATOM 742 C CA . ASP A 1 102 ? 0.790 14.230 1.689 1.00 87.12 102 ASP A CA 1
ATOM 743 C C . ASP A 1 102 ? 2.258 14.441 1.272 1.00 87.12 102 ASP A C 1
ATOM 745 O O . ASP A 1 102 ? 2.959 15.358 1.697 1.00 87.12 102 ASP A O 1
ATOM 749 N N . ASP A 1 103 ? 2.771 13.478 0.511 1.00 89.00 103 ASP A N 1
ATOM 750 C CA . ASP A 1 103 ? 4.090 13.491 -0.096 1.00 89.00 103 ASP A CA 1
ATOM 751 C C . ASP A 1 103 ? 3.985 13.196 -1.598 1.00 89.00 103 ASP A C 1
ATOM 753 O O . ASP A 1 103 ? 2.927 12.864 -2.140 1.00 89.00 103 ASP A O 1
ATOM 757 N N . ARG A 1 104 ? 5.121 13.270 -2.301 1.00 90.12 104 ARG A N 1
ATOM 758 C CA . ARG A 1 104 ? 5.165 13.011 -3.748 1.00 90.12 104 ARG A CA 1
ATOM 759 C C . ARG A 1 104 ? 4.556 11.657 -4.136 1.00 90.12 104 ARG A C 1
ATOM 761 O O . ARG A 1 104 ? 4.062 11.520 -5.252 1.00 90.12 104 ARG A O 1
ATOM 768 N N . LYS A 1 105 ? 4.662 10.634 -3.282 1.00 89.25 105 LYS A N 1
ATOM 769 C CA . LYS A 1 105 ? 4.173 9.285 -3.591 1.00 89.25 105 LYS A CA 1
ATOM 770 C C . LYS A 1 105 ? 2.669 9.197 -3.396 1.00 89.25 105 LYS A C 1
ATOM 772 O O . LYS A 1 105 ? 2.015 8.670 -4.288 1.00 89.25 105 LYS A O 1
ATOM 777 N N . GLY A 1 106 ? 2.145 9.718 -2.288 1.00 91.62 106 GLY A N 1
ATOM 778 C CA . GLY A 1 106 ? 0.705 9.734 -2.033 1.00 91.62 106 GLY A CA 1
ATOM 779 C C . GLY A 1 106 ? -0.046 10.549 -3.082 1.00 91.62 106 GLY A C 1
ATOM 780 O O . GLY A 1 106 ? -0.999 10.041 -3.668 1.00 91.62 106 GLY A O 1
ATOM 781 N N . VAL A 1 107 ? 0.457 11.742 -3.423 1.00 93.19 107 VAL A N 1
ATOM 782 C CA . VAL A 1 107 ? -0.122 12.589 -4.484 1.00 93.19 107 VAL A CA 1
ATOM 783 C C . VAL A 1 107 ? -0.101 11.881 -5.842 1.00 93.19 107 VAL A C 1
ATOM 785 O O . VAL A 1 107 ? -1.103 11.866 -6.554 1.00 93.19 107 VAL A O 1
ATOM 788 N N . ALA A 1 108 ? 1.021 11.252 -6.205 1.00 93.56 108 ALA A N 1
ATOM 789 C CA . ALA A 1 108 ? 1.119 10.521 -7.468 1.00 93.56 108 ALA A CA 1
ATOM 790 C C . ALA A 1 108 ? 0.193 9.296 -7.518 1.00 93.56 108 ALA A C 1
ATOM 792 O O . ALA A 1 108 ? -0.318 8.961 -8.586 1.00 93.56 108 ALA A O 1
ATOM 793 N N . GLU A 1 109 ? -0.012 8.622 -6.386 1.00 95.75 109 GLU A N 1
ATOM 794 C CA . GLU A 1 109 ? -0.888 7.457 -6.305 1.00 95.75 109 GLU A CA 1
ATOM 795 C C . GLU A 1 109 ? -2.369 7.839 -6.408 1.00 95.75 109 GLU A C 1
ATOM 797 O O . GLU A 1 109 ? -3.104 7.202 -7.161 1.00 95.75 109 GLU A O 1
ATOM 802 N N . LEU A 1 110 ? -2.793 8.908 -5.730 1.00 95.12 110 LEU A N 1
ATOM 803 C CA . LEU A 1 110 ? -4.146 9.443 -5.880 1.00 95.12 110 LEU A CA 1
ATOM 804 C C . LEU A 1 110 ? -4.425 9.829 -7.338 1.00 95.12 110 LEU A C 1
ATOM 806 O O . LEU A 1 110 ? -5.387 9.345 -7.931 1.00 95.12 110 LEU A O 1
ATOM 810 N N . ALA A 1 111 ? -3.530 10.616 -7.943 1.00 94.19 111 ALA A N 1
ATOM 811 C CA . ALA A 1 111 ? -3.668 11.044 -9.333 1.00 94.19 111 ALA A CA 1
ATOM 812 C C . ALA A 1 111 ? -3.699 9.856 -10.314 1.00 94.19 111 ALA A C 1
ATOM 814 O O . ALA A 1 111 ? -4.342 9.927 -11.361 1.00 94.19 111 ALA A O 1
ATOM 815 N N . PHE A 1 112 ? -3.005 8.755 -10.002 1.00 95.19 112 PHE A N 1
ATOM 816 C CA . PHE A 1 112 ? -3.094 7.523 -10.784 1.00 95.19 112 PHE A CA 1
ATOM 817 C C . PHE A 1 112 ? -4.508 6.934 -10.740 1.00 95.19 112 PHE A C 1
ATOM 819 O O . PHE A 1 112 ? -5.090 6.713 -11.802 1.00 95.19 112 PHE A O 1
ATOM 826 N N . TYR A 1 113 ? -5.075 6.723 -9.550 1.00 95.69 113 TYR A N 1
ATOM 827 C CA . TYR A 1 113 ? -6.416 6.146 -9.422 1.00 95.69 113 TYR A CA 1
ATOM 828 C C . TYR A 1 113 ? -7.500 7.055 -10.003 1.00 95.69 113 TYR A C 1
ATOM 830 O O . TYR A 1 113 ? -8.367 6.567 -10.725 1.00 95.69 113 TYR A O 1
ATOM 838 N N . GLU A 1 114 ? -7.413 8.368 -9.790 1.00 93.56 114 GLU A N 1
ATOM 839 C CA . GLU A 1 114 ? -8.322 9.325 -10.427 1.00 93.56 114 GLU A CA 1
ATOM 840 C C . GLU A 1 114 ? -8.271 9.202 -11.955 1.00 93.56 114 GLU A C 1
ATOM 842 O O . GLU A 1 114 ? -9.308 9.119 -12.601 1.00 93.56 114 GLU A O 1
ATOM 847 N N . ARG A 1 115 ? -7.081 9.100 -12.560 1.00 92.94 115 ARG A N 1
ATOM 848 C CA . ARG A 1 115 ? -6.943 8.946 -14.021 1.00 92.94 115 ARG A CA 1
ATOM 849 C C . ARG A 1 115 ? -7.460 7.617 -14.563 1.00 92.94 115 ARG A C 1
ATOM 851 O O . ARG A 1 115 ? -7.892 7.583 -15.715 1.00 92.94 115 ARG A O 1
ATOM 858 N N . VAL A 1 116 ? -7.361 6.538 -13.789 1.00 93.88 116 VAL A N 1
ATOM 859 C CA . VAL A 1 116 ? -7.904 5.229 -14.181 1.00 93.88 116 VAL A CA 1
ATOM 860 C C . VAL A 1 116 ? -9.431 5.267 -14.173 1.00 93.88 116 VAL A C 1
ATOM 862 O O . VAL A 1 116 ? -10.049 4.812 -15.130 1.00 93.88 116 VAL A O 1
ATOM 865 N N . TRP A 1 117 ? -10.035 5.849 -13.137 1.00 90.50 117 TRP A N 1
ATOM 866 C CA . TRP A 1 117 ? -11.476 5.731 -12.896 1.00 90.50 117 TRP A CA 1
ATOM 867 C C . TRP A 1 117 ? -12.316 6.910 -13.413 1.00 90.50 117 TRP A C 1
ATOM 869 O O . TRP A 1 117 ? -13.510 6.735 -13.629 1.00 90.50 117 TRP A O 1
ATOM 879 N N . LYS A 1 118 ? -11.709 8.064 -13.739 1.00 84.62 118 LYS A N 1
ATOM 880 C CA . LYS A 1 118 ? -12.403 9.260 -14.268 1.00 84.62 118 LYS A CA 1
ATOM 881 C C . LYS A 1 118 ? -13.254 9.003 -15.521 1.00 84.62 118 LYS A C 1
ATOM 883 O O . LYS A 1 118 ? -14.216 9.724 -15.737 1.00 84.62 118 LYS A O 1
ATOM 888 N N . GLY A 1 119 ? -12.893 8.027 -16.359 1.00 67.12 119 GLY A N 1
ATOM 889 C CA . GLY A 1 119 ? -13.630 7.695 -17.589 1.00 67.12 119 GLY A CA 1
ATOM 890 C C . GLY A 1 119 ? -14.611 6.527 -17.458 1.00 67.12 119 GLY A C 1
ATOM 891 O O . GLY A 1 119 ? -15.511 6.412 -18.275 1.00 67.12 119 GLY A O 1
ATOM 892 N N . VAL A 1 120 ? -14.460 5.683 -16.435 1.00 70.75 120 VAL A N 1
ATOM 893 C CA . VAL A 1 120 ? -15.295 4.481 -16.250 1.00 70.75 120 VAL A CA 1
ATOM 894 C C . VAL A 1 120 ? -16.682 4.847 -15.710 1.00 70.75 120 VAL A C 1
ATOM 896 O O . VAL A 1 120 ? -17.663 4.176 -16.001 1.00 70.75 120 VAL A O 1
ATOM 899 N N . GLU A 1 121 ? -16.786 5.941 -14.954 1.00 61.28 121 GLU A N 1
ATOM 900 C CA . GLU A 1 121 ? -18.057 6.397 -14.373 1.00 61.28 121 GLU A CA 1
ATOM 901 C C . GLU A 1 121 ? -18.981 7.103 -15.389 1.00 61.28 121 GLU A C 1
ATOM 903 O O . GLU A 1 121 ? -20.166 7.265 -15.112 1.00 61.28 121 GLU A O 1
ATOM 908 N N . HIS A 1 122 ? -18.472 7.489 -16.569 1.00 52.22 122 HIS A N 1
ATOM 909 C CA . HIS A 1 122 ? -19.224 8.224 -17.599 1.00 52.22 122 HIS A CA 1
ATOM 910 C C . HIS A 1 122 ? -19.814 7.350 -18.724 1.00 52.22 122 HIS A C 1
ATOM 912 O O . HIS A 1 122 ? -20.616 7.858 -19.499 1.00 52.22 122 HIS A O 1
ATOM 918 N N . GLU A 1 123 ? -19.483 6.057 -18.816 1.00 51.09 123 GLU A N 1
ATOM 919 C CA . GLU A 1 123 ? -20.021 5.155 -19.861 1.00 51.09 123 GLU A CA 1
ATOM 920 C C . GLU A 1 123 ? -21.375 4.506 -19.491 1.00 51.09 123 GLU A C 1
ATOM 922 O O . GLU A 1 123 ? -21.895 3.688 -20.243 1.00 51.09 123 GLU A O 1
ATOM 927 N N . HIS A 1 124 ? -21.971 4.874 -18.349 1.00 46.72 124 HIS A N 1
ATOM 928 C CA . HIS A 1 124 ? -23.266 4.352 -17.877 1.00 46.72 124 HIS A CA 1
ATOM 929 C C . HIS A 1 124 ? -24.429 5.360 -17.948 1.00 46.72 124 HIS A C 1
ATOM 931 O O . HIS A 1 124 ? -25.484 5.107 -17.366 1.00 46.72 124 HIS A O 1
ATOM 937 N N . HIS A 1 125 ? -24.265 6.491 -18.639 1.00 37.84 125 HIS A N 1
ATOM 938 C CA . HIS A 1 125 ? -25.386 7.372 -18.971 1.00 37.84 125 HIS A CA 1
ATOM 939 C C . HIS A 1 125 ? -25.758 7.135 -20.437 1.00 37.84 125 HIS A C 1
ATOM 941 O O . HIS A 1 125 ? -24.990 7.490 -21.330 1.00 37.84 125 HIS A O 1
ATOM 947 N N . GLU A 1 126 ? -26.886 6.457 -20.659 1.00 40.91 126 GLU A N 1
ATOM 948 C CA . GLU A 1 126 ? -27.529 6.353 -21.974 1.00 40.91 126 GLU A CA 1
ATOM 949 C C . GLU A 1 126 ? -27.675 7.771 -22.562 1.00 40.91 126 GLU A C 1
ATOM 951 O O . GLU A 1 126 ? -28.006 8.693 -21.811 1.00 40.91 126 GLU A O 1
ATOM 956 N N . PRO A 1 127 ? -27.384 7.993 -23.854 1.00 43.47 127 PRO A N 1
ATOM 957 C CA . PRO A 1 127 ? -27.657 9.279 -24.474 1.00 43.47 127 PRO A CA 1
ATOM 958 C C . PRO A 1 127 ? -29.175 9.470 -24.538 1.00 43.47 127 PRO A C 1
ATOM 960 O O . PRO A 1 127 ? -29.871 8.660 -25.145 1.00 43.47 127 PRO A O 1
ATOM 963 N N . ASP A 1 128 ? -29.678 10.525 -23.897 1.00 42.38 128 ASP A N 1
ATOM 964 C CA . ASP A 1 128 ? -31.025 11.016 -24.161 1.00 42.38 128 ASP A CA 1
ATOM 965 C C . ASP A 1 128 ? -31.062 11.486 -25.626 1.00 42.38 128 ASP A C 1
ATOM 967 O O . ASP A 1 128 ? -30.394 12.452 -26.008 1.00 42.38 128 ASP A O 1
ATOM 971 N N . ASP A 1 129 ? -31.783 10.725 -26.449 1.00 49.31 129 ASP A N 1
ATOM 972 C CA . ASP A 1 129 ? -32.207 11.109 -27.789 1.00 49.31 129 ASP A CA 1
ATOM 973 C C . ASP A 1 129 ? -33.135 12.325 -27.672 1.00 49.31 129 ASP A C 1
ATOM 975 O O . ASP A 1 129 ? -34.311 12.173 -27.350 1.00 49.31 129 ASP A O 1
ATOM 979 N N . ASP A 1 130 ? -32.621 13.518 -27.957 1.00 45.44 130 ASP A N 1
ATOM 980 C CA . ASP A 1 130 ? -33.443 14.661 -28.351 1.00 45.44 130 ASP A CA 1
ATOM 98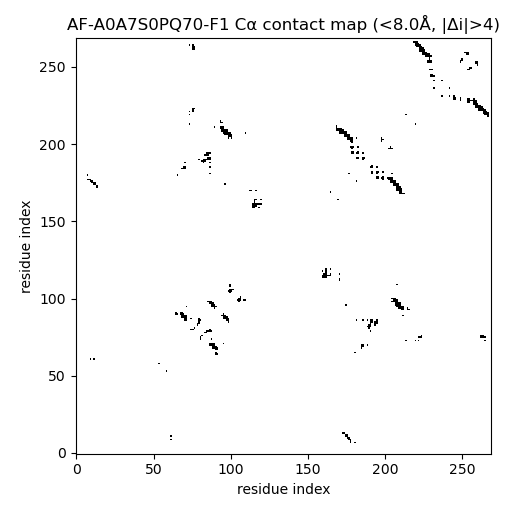1 C C . ASP A 1 130 ? -32.840 15.266 -29.627 1.00 45.44 130 ASP A C 1
ATOM 983 O O . ASP A 1 130 ? -31.908 16.078 -29.608 1.00 45.44 130 ASP A O 1
ATOM 987 N N . ASP A 1 131 ? -33.376 14.794 -30.753 1.00 50.31 131 ASP A N 1
ATOM 988 C CA . ASP A 1 131 ? -33.417 15.520 -32.017 1.00 50.31 131 ASP A CA 1
ATOM 989 C C . ASP A 1 131 ? -34.165 16.849 -31.811 1.00 50.31 131 ASP A C 1
ATOM 991 O O . ASP A 1 131 ? -35.227 16.867 -31.197 1.00 50.31 131 ASP A O 1
ATOM 995 N N . ASP A 1 132 ? -33.654 17.945 -32.372 1.00 40.81 132 ASP A N 1
ATOM 996 C CA . ASP A 1 132 ? -34.490 18.830 -33.188 1.00 40.81 132 ASP A CA 1
ATOM 997 C C . ASP A 1 132 ? -33.626 19.797 -34.014 1.00 40.81 132 ASP A C 1
ATOM 999 O O . ASP A 1 132 ? -32.675 20.435 -33.547 1.00 40.81 132 ASP A O 1
ATOM 1003 N N . ASP A 1 133 ? -33.992 19.832 -35.289 1.00 45.06 133 ASP A N 1
ATOM 1004 C CA . ASP A 1 133 ? -33.415 20.557 -36.408 1.00 45.06 133 ASP A CA 1
ATOM 1005 C C . ASP A 1 133 ? -33.551 22.092 -36.287 1.00 45.06 133 ASP A C 1
ATOM 1007 O O . ASP A 1 133 ? -34.429 22.618 -35.609 1.00 45.06 133 ASP A O 1
ATOM 1011 N N . ASP A 1 134 ? -32.684 22.835 -36.988 1.00 39.56 134 ASP A N 1
ATOM 1012 C CA . ASP A 1 134 ? -33.096 23.676 -38.129 1.00 39.56 134 ASP A CA 1
ATOM 1013 C C . ASP A 1 134 ? -32.127 24.833 -38.466 1.00 39.56 134 ASP A C 1
ATOM 1015 O O . ASP A 1 134 ? -31.854 25.765 -37.711 1.00 39.56 134 ASP A O 1
ATOM 1019 N N . GLU A 1 135 ? -31.749 24.781 -39.738 1.00 41.50 135 GLU A N 1
ATOM 1020 C CA . GLU A 1 135 ? -31.678 25.859 -40.720 1.00 41.50 135 GLU A CA 1
ATOM 1021 C C . GLU A 1 135 ? -30.359 26.478 -41.216 1.00 41.50 135 GLU A C 1
ATOM 1023 O O . GLU A 1 135 ? -29.584 27.166 -40.549 1.00 41.50 135 GLU A O 1
ATOM 1028 N N . ALA A 1 136 ? -30.203 26.278 -42.523 1.00 41.69 136 ALA A N 1
ATOM 1029 C CA . ALA A 1 136 ? -29.247 26.813 -43.460 1.00 41.69 136 ALA A CA 1
ATOM 1030 C C . ALA A 1 136 ? -29.520 28.286 -43.810 1.00 41.69 136 ALA A C 1
ATOM 1032 O O . ALA A 1 136 ? -30.667 28.699 -43.908 1.00 41.69 136 ALA A O 1
ATOM 1033 N N . CYS A 1 137 ? -28.473 29.044 -44.184 1.00 29.30 137 CYS A N 1
ATOM 1034 C CA . CYS A 1 137 ? -28.504 29.874 -45.404 1.00 29.30 137 CYS A CA 1
ATOM 1035 C C . CYS A 1 137 ? -27.130 30.467 -45.810 1.00 29.30 137 CYS A C 1
ATOM 1037 O O . CYS A 1 137 ? -26.653 31.447 -45.257 1.00 29.30 137 CYS A O 1
ATOM 1039 N N . SER A 1 138 ? -26.581 29.930 -46.905 1.00 35.16 138 SER A N 1
ATOM 1040 C CA . SER A 1 138 ? -25.981 30.624 -48.066 1.00 35.16 138 SER A CA 1
ATOM 1041 C C . SER A 1 138 ? -24.700 31.511 -48.005 1.00 35.16 138 SER A C 1
ATOM 1043 O O . SER A 1 138 ? -24.645 32.592 -47.441 1.00 35.16 138 SER A O 1
ATOM 1045 N N . ARG A 1 139 ? -23.756 31.092 -48.873 1.00 40.09 139 ARG A N 1
ATOM 1046 C CA . ARG A 1 139 ? -23.012 31.837 -49.926 1.00 40.09 139 ARG A CA 1
ATOM 1047 C C . ARG A 1 139 ? -21.868 32.835 -49.632 1.00 40.09 139 ARG A C 1
ATOM 1049 O O . ARG A 1 139 ? -22.008 33.877 -49.014 1.00 40.09 139 ARG A O 1
ATOM 1056 N N . THR A 1 140 ? -20.835 32.593 -50.456 1.00 31.28 140 THR A N 1
ATOM 1057 C CA . THR A 1 140 ? -19.917 33.496 -51.194 1.00 31.28 140 THR A CA 1
ATOM 1058 C C . THR A 1 140 ? -18.548 33.889 -50.612 1.00 31.28 140 THR A C 1
A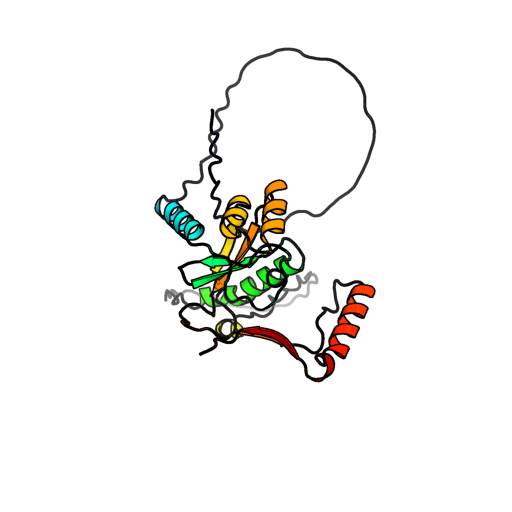TOM 1060 O O . THR A 1 140 ? -18.410 34.744 -49.755 1.00 31.28 140 THR A O 1
ATOM 1063 N N . LYS A 1 141 ? -17.523 33.281 -51.239 1.00 44.53 141 LYS A N 1
ATOM 1064 C CA . LYS A 1 141 ? -16.177 33.768 -51.610 1.00 44.53 141 LYS A CA 1
ATOM 1065 C C . LYS A 1 141 ? -15.817 35.220 -51.231 1.00 44.53 141 LYS A C 1
ATOM 1067 O O . LYS A 1 141 ? -16.386 36.142 -51.802 1.00 44.53 141 LYS A O 1
ATOM 1072 N N . ASN A 1 142 ? -14.722 35.417 -50.489 1.00 37.66 142 ASN A N 1
ATOM 1073 C CA . ASN A 1 142 ? -13.417 35.863 -51.021 1.00 37.66 142 ASN A CA 1
ATOM 1074 C C . ASN A 1 142 ? -12.454 36.308 -49.902 1.00 37.66 142 ASN A C 1
ATOM 1076 O O . ASN A 1 142 ? -12.772 37.171 -49.099 1.00 37.66 142 ASN A O 1
ATOM 1080 N N . HIS A 1 143 ? -11.239 35.758 -49.961 1.00 41.31 143 HIS A N 1
ATOM 1081 C CA . HIS A 1 143 ? -9.943 36.435 -49.838 1.00 41.31 143 HIS A CA 1
ATOM 1082 C C . HIS A 1 143 ? -9.804 37.616 -48.852 1.00 41.31 143 HIS A C 1
ATOM 1084 O O . HIS A 1 143 ? -10.234 38.729 -49.151 1.00 41.31 143 HIS A O 1
ATOM 1090 N N . ARG A 1 144 ? -9.005 37.423 -47.792 1.00 32.78 144 ARG A N 1
ATOM 1091 C CA . ARG A 1 144 ? -7.779 38.206 -47.524 1.00 32.78 144 ARG A CA 1
ATOM 1092 C C . ARG A 1 144 ? -7.026 37.662 -46.312 1.00 32.78 144 ARG A C 1
ATOM 1094 O O . ARG A 1 144 ? -7.610 37.342 -45.287 1.00 32.78 144 ARG A O 1
ATOM 1101 N N . ILE A 1 145 ? -5.712 37.612 -46.485 1.00 46.47 145 ILE A N 1
ATOM 1102 C CA . ILE A 1 145 ? -4.687 37.409 -45.466 1.00 46.47 145 ILE A CA 1
ATOM 1103 C C . ILE A 1 145 ? -4.831 38.482 -44.382 1.00 46.47 145 ILE A C 1
ATOM 1105 O O . ILE A 1 145 ? -4.850 39.671 -44.715 1.00 46.47 145 ILE A O 1
ATOM 1109 N N . ARG A 1 146 ? -4.878 38.057 -43.117 1.00 35.94 146 ARG A N 1
ATOM 1110 C CA . ARG A 1 146 ? -4.411 38.822 -41.957 1.00 35.94 146 ARG A CA 1
ATOM 1111 C C . ARG A 1 146 ? -3.795 37.859 -40.950 1.00 35.94 146 ARG A C 1
ATOM 1113 O O . ARG A 1 146 ? -4.398 36.847 -40.612 1.00 35.94 146 ARG A O 1
ATOM 1120 N N . ASP A 1 147 ? -2.574 38.200 -40.576 1.00 45.50 147 ASP A N 1
ATOM 1121 C CA . ASP A 1 147 ? -1.770 37.625 -39.513 1.00 45.50 147 ASP A CA 1
ATOM 1122 C C . ASP A 1 147 ? -2.450 37.747 -38.139 1.00 45.50 147 ASP A C 1
ATOM 1124 O O . ASP A 1 147 ? -3.330 38.589 -37.956 1.00 45.50 147 ASP A O 1
ATOM 1128 N N . ASP A 1 148 ? -1.928 36.960 -37.194 1.00 50.38 148 ASP A N 1
ATOM 1129 C CA . ASP A 1 148 ? -2.235 36.891 -35.757 1.00 50.38 148 ASP A CA 1
ATOM 1130 C C . ASP A 1 148 ? -3.182 35.753 -35.348 1.00 50.38 148 ASP A C 1
ATOM 1132 O O . ASP A 1 148 ? -4.394 35.908 -35.249 1.00 50.38 148 ASP A O 1
ATOM 1136 N N . ASP A 1 149 ? -2.589 34.592 -35.060 1.00 39.50 149 ASP A N 1
ATOM 1137 C CA . ASP A 1 149 ? -3.206 33.611 -34.173 1.00 39.50 149 ASP A CA 1
ATOM 1138 C C . ASP A 1 149 ? -2.135 33.131 -33.192 1.00 39.50 149 ASP A C 1
ATOM 1140 O O . ASP A 1 149 ? -1.270 32.300 -33.496 1.00 39.50 149 ASP A O 1
ATOM 1144 N N . GLY A 1 150 ? -2.147 33.742 -32.007 1.00 43.66 150 GLY A N 1
ATOM 1145 C CA . GLY A 1 150 ? -1.470 33.234 -30.828 1.00 43.66 150 GLY A CA 1
ATOM 1146 C C . GLY A 1 150 ? -2.050 31.868 -30.496 1.00 43.66 150 GLY A C 1
ATOM 1147 O O . GLY A 1 150 ? -2.989 31.757 -29.710 1.00 43.66 150 GLY A O 1
ATOM 1148 N N . GLY A 1 151 ? -1.482 30.832 -31.114 1.00 39.34 151 GLY A N 1
ATOM 1149 C CA . GLY A 1 151 ? -1.866 29.448 -30.914 1.00 39.34 151 GLY A CA 1
ATOM 1150 C C . GLY A 1 151 ? -1.806 29.095 -29.435 1.00 39.34 151 GLY A C 1
ATOM 1151 O O . GLY A 1 151 ? -0.747 28.769 -28.896 1.00 39.34 151 GLY A O 1
ATOM 1152 N N . LYS A 1 152 ? -2.964 29.116 -28.770 1.00 48.09 152 LYS A N 1
ATOM 1153 C CA . LYS A 1 152 ? -3.178 28.315 -27.571 1.00 48.09 152 LYS A CA 1
ATOM 1154 C C . LYS A 1 152 ? -2.960 26.880 -28.017 1.00 48.09 152 LYS A C 1
ATOM 1156 O O . LYS A 1 152 ? -3.839 26.288 -28.637 1.00 48.09 152 LYS A O 1
ATOM 1161 N N . ALA A 1 153 ? -1.771 26.351 -27.733 1.00 43.97 153 ALA A N 1
ATOM 1162 C CA . ALA A 1 153 ? -1.500 24.932 -27.826 1.00 43.97 153 ALA A CA 1
ATOM 1163 C C . ALA A 1 153 ? -2.636 24.229 -27.084 1.00 43.97 153 ALA A C 1
ATOM 1165 O O . ALA A 1 153 ? -2.743 24.316 -25.860 1.00 43.97 153 ALA A O 1
ATOM 1166 N N . THR A 1 154 ? -3.539 23.618 -27.842 1.00 46.59 154 THR A N 1
ATOM 1167 C CA . THR A 1 154 ? -4.605 22.787 -27.312 1.00 46.59 154 THR A CA 1
ATOM 1168 C C . THR A 1 154 ? -3.868 21.594 -26.728 1.00 46.59 154 THR A C 1
ATOM 1170 O O . THR A 1 154 ? -3.508 20.664 -27.445 1.00 46.59 154 THR A O 1
ATOM 1173 N N . MET A 1 155 ? -3.489 21.683 -25.448 1.00 53.44 155 MET A N 1
ATOM 1174 C CA . MET A 1 155 ? -2.891 20.563 -24.740 1.00 53.44 155 MET A CA 1
ATOM 1175 C C . MET A 1 155 ? -3.923 19.451 -24.802 1.00 53.44 155 MET A C 1
ATOM 1177 O O . MET A 1 155 ? -4.946 19.509 -24.121 1.00 53.44 155 MET A O 1
ATOM 1181 N N . MET A 1 156 ? -3.678 18.471 -25.672 1.00 54.44 156 MET A N 1
ATOM 1182 C CA . MET A 1 156 ? -4.474 17.261 -25.692 1.00 54.44 156 MET A CA 1
ATOM 1183 C C . MET A 1 156 ? -4.484 16.702 -24.271 1.00 54.44 156 MET A C 1
ATOM 1185 O O . MET A 1 156 ? -3.417 16.637 -23.643 1.00 54.44 156 MET A O 1
ATOM 1189 N N . PRO A 1 157 ? -5.665 16.358 -23.731 1.00 64.94 157 PRO A N 1
ATOM 1190 C CA . PRO A 1 157 ? -5.735 15.791 -22.403 1.00 64.94 157 PRO A CA 1
ATOM 1191 C C . PRO A 1 157 ? -4.842 14.545 -22.359 1.00 64.94 157 PRO A C 1
ATOM 1193 O O . PRO A 1 157 ? -4.730 13.826 -23.359 1.00 64.94 157 PRO A O 1
ATOM 1196 N N . PRO A 1 158 ? -4.156 14.298 -21.231 1.00 67.31 158 PRO A N 1
ATOM 1197 C CA . PRO A 1 158 ? -3.317 13.119 -21.098 1.00 67.31 158 PRO A CA 1
ATOM 1198 C C . PRO A 1 158 ? -4.142 11.865 -21.423 1.00 67.31 158 PRO A C 1
ATOM 1200 O O . PRO A 1 158 ? -5.328 11.820 -21.085 1.00 67.31 158 PRO A O 1
ATOM 1203 N N . PRO A 1 159 ? -3.536 10.841 -22.051 1.00 72.88 159 PRO A N 1
ATOM 1204 C CA . PRO A 1 159 ? -4.261 9.645 -22.447 1.00 72.88 159 PRO A CA 1
ATOM 1205 C C . PRO A 1 159 ? -4.955 9.016 -21.236 1.00 72.88 159 PRO A C 1
ATOM 1207 O O . PRO A 1 159 ? -4.369 8.918 -20.144 1.00 72.88 159 PRO A O 1
ATOM 1210 N N . SER A 1 160 ? -6.211 8.618 -21.452 1.00 81.12 160 SER A N 1
ATOM 1211 C CA . SER A 1 160 ? -7.018 7.899 -20.470 1.00 81.12 160 SER A CA 1
ATOM 1212 C C . SER A 1 160 ? -6.318 6.607 -20.056 1.00 81.12 160 SER A C 1
ATOM 1214 O O . SER A 1 160 ? -5.680 5.941 -20.873 1.00 81.12 160 SER A O 1
ATOM 1216 N N . LEU A 1 161 ? -6.444 6.256 -18.777 1.00 90.44 161 LEU A N 1
ATOM 1217 C CA . LEU A 1 161 ? -5.991 4.973 -18.244 1.00 90.44 161 LEU A CA 1
ATOM 1218 C C . LEU A 1 161 ? -7.166 4.012 -17.996 1.00 90.44 161 LEU A C 1
ATOM 1220 O O . LEU A 1 161 ? -6.971 2.970 -17.380 1.00 90.44 161 LEU A O 1
ATOM 1224 N N . ALA A 1 162 ? -8.371 4.317 -18.489 1.00 89.94 162 ALA A N 1
ATOM 1225 C CA . ALA A 1 162 ? -9.563 3.494 -18.257 1.00 89.94 162 ALA A CA 1
ATOM 1226 C C . ALA A 1 162 ? -9.389 2.031 -18.710 1.00 89.94 162 ALA A C 1
ATOM 1228 O O . ALA A 1 162 ? -9.879 1.120 -18.052 1.00 89.94 162 ALA A O 1
ATOM 1229 N N . GLY A 1 163 ? -8.601 1.777 -19.764 1.00 91.94 163 GLY A N 1
ATOM 1230 C CA . GLY A 1 163 ? -8.340 0.420 -20.262 1.00 91.94 163 GLY A CA 1
ATOM 1231 C C . GLY A 1 163 ? -7.637 -0.521 -19.271 1.00 91.94 163 GLY A C 1
ATOM 1232 O O . GLY A 1 163 ? -7.649 -1.730 -19.485 1.00 91.94 163 GLY A O 1
ATOM 1233 N N . ILE A 1 164 ? -7.037 -0.003 -18.189 1.00 94.06 164 ILE A N 1
ATOM 1234 C CA . ILE A 1 164 ? -6.442 -0.835 -17.128 1.00 94.06 164 ILE A CA 1
ATOM 1235 C C . ILE A 1 164 ? -7.339 -1.002 -15.897 1.00 94.06 164 ILE A C 1
ATOM 1237 O O . ILE A 1 164 ? -6.969 -1.756 -14.999 1.00 94.06 164 ILE A O 1
ATOM 1241 N N . ALA A 1 165 ? -8.498 -0.335 -15.843 1.00 95.31 165 ALA A N 1
ATOM 1242 C CA . ALA A 1 165 ? -9.401 -0.381 -14.693 1.00 95.31 165 ALA A CA 1
ATOM 1243 C C . ALA A 1 165 ? -9.777 -1.813 -14.253 1.00 95.31 165 ALA A C 1
ATOM 1245 O O . ALA A 1 165 ? -9.722 -2.070 -13.054 1.00 95.31 165 ALA A O 1
ATOM 1246 N N . PRO A 1 166 ? -10.032 -2.787 -15.158 1.00 96.12 166 PRO A N 1
ATOM 1247 C CA . PRO A 1 166 ? -10.332 -4.169 -14.758 1.00 96.12 166 PRO A CA 1
ATOM 1248 C C . PRO A 1 166 ? -9.177 -4.924 -14.077 1.00 96.12 166 PRO A C 1
ATOM 1250 O O . PRO A 1 166 ? -9.387 -6.010 -13.545 1.00 96.12 166 PRO A O 1
ATOM 1253 N N . PHE A 1 167 ? -7.949 -4.398 -14.131 1.00 96.62 167 PHE A N 1
ATOM 1254 C CA . PHE A 1 167 ? -6.740 -5.059 -13.621 1.00 96.62 167 PHE A CA 1
ATOM 1255 C C . PHE A 1 167 ? -6.165 -4.392 -12.368 1.00 96.62 167 PHE A C 1
ATOM 1257 O O . PHE A 1 167 ? -5.093 -4.782 -11.899 1.00 96.62 167 PHE A O 1
ATOM 1264 N N . VAL A 1 168 ? -6.843 -3.377 -11.833 1.00 97.00 168 VAL A N 1
ATOM 1265 C CA . VAL A 1 168 ? -6.455 -2.688 -10.600 1.00 97.00 168 VAL A CA 1
ATOM 1266 C C . VAL A 1 168 ? -7.633 -2.660 -9.626 1.00 97.00 168 VAL A C 1
ATOM 1268 O O . VAL A 1 168 ? -8.776 -2.698 -10.076 1.00 97.00 168 VAL A O 1
ATOM 1271 N N . PRO A 1 169 ? -7.390 -2.569 -8.305 1.00 97.62 169 PRO A N 1
ATOM 1272 C CA . PRO A 1 169 ? -8.472 -2.447 -7.334 1.00 97.62 169 PRO A CA 1
ATOM 1273 C C . PRO A 1 169 ? -9.386 -1.265 -7.658 1.00 97.62 169 PRO A C 1
ATOM 1275 O O . PRO A 1 169 ? -8.901 -0.175 -8.004 1.00 97.62 169 PRO A O 1
ATOM 1278 N N . LYS A 1 170 ? -10.699 -1.461 -7.502 1.00 97.06 170 LYS A N 1
ATOM 1279 C CA . LYS A 1 170 ? -11.655 -0.364 -7.654 1.00 97.06 170 LYS A CA 1
ATOM 1280 C C . LYS A 1 170 ? -11.335 0.771 -6.688 1.00 97.06 170 LYS A C 1
ATOM 1282 O O . LYS A 1 170 ? -11.054 0.536 -5.514 1.00 97.06 170 LYS A O 1
ATOM 1287 N N . PHE A 1 171 ? -11.370 2.007 -7.180 1.00 96.50 171 PHE A N 1
ATOM 1288 C CA . PHE A 1 171 ? -11.190 3.194 -6.351 1.00 96.50 171 PHE A CA 1
ATOM 1289 C C . PHE A 1 171 ? -12.543 3.710 -5.861 1.00 96.50 171 PHE A C 1
ATOM 1291 O O . PHE A 1 171 ? -13.443 3.956 -6.657 1.00 96.50 171 PHE A O 1
ATOM 1298 N N . HIS A 1 172 ? -12.674 3.891 -4.549 1.00 94.69 172 HIS A N 1
ATOM 1299 C CA . HIS A 1 172 ? -13.892 4.368 -3.884 1.00 94.69 172 HIS A CA 1
ATOM 1300 C C . HIS A 1 172 ? -13.717 5.771 -3.282 1.00 94.69 172 HIS A C 1
ATOM 1302 O O . HIS A 1 172 ? -14.527 6.210 -2.463 1.00 94.69 172 HIS A O 1
ATOM 1308 N N . GLY A 1 173 ? -12.650 6.475 -3.666 1.00 93.75 173 GLY A N 1
ATOM 1309 C CA . GLY A 1 173 ? -12.339 7.818 -3.195 1.00 93.75 173 GLY A CA 1
ATOM 1310 C C . GLY A 1 173 ? -11.364 7.857 -2.018 1.00 93.75 173 GLY A C 1
ATOM 1311 O O . GLY A 1 173 ? -10.683 6.886 -1.682 1.00 93.75 173 GLY A O 1
ATOM 1312 N N . VAL A 1 174 ? -11.278 9.032 -1.402 1.00 94.44 174 VAL A N 1
ATOM 1313 C CA . VAL A 1 174 ? -10.368 9.320 -0.289 1.00 94.44 174 VAL A CA 1
ATOM 1314 C C . VAL A 1 174 ? -11.149 9.329 1.020 1.00 94.44 174 VAL A C 1
ATOM 1316 O O . VAL A 1 174 ? -12.206 9.952 1.112 1.00 94.44 174 VAL A O 1
ATOM 1319 N N . LEU A 1 175 ? -10.606 8.674 2.046 1.00 93.12 175 LEU A N 1
ATOM 1320 C CA . LEU A 1 175 ? -11.120 8.722 3.410 1.00 93.12 175 LEU A CA 1
ATOM 1321 C C . LEU A 1 175 ? -10.129 9.466 4.304 1.00 93.12 175 LEU A C 1
ATOM 1323 O O . LEU A 1 175 ? -8.934 9.175 4.299 1.00 93.12 175 LEU A O 1
ATOM 1327 N N . VAL A 1 176 ? -10.631 10.409 5.097 1.00 92.75 176 VAL A N 1
ATOM 1328 C CA . VAL A 1 176 ? -9.820 11.144 6.068 1.00 92.75 176 VAL A CA 1
ATOM 1329 C C . VAL A 1 176 ? -10.285 10.795 7.474 1.00 92.75 176 VAL A C 1
ATOM 1331 O O . VAL A 1 176 ? -11.391 11.151 7.881 1.00 92.75 176 VAL A O 1
ATOM 1334 N N . VAL A 1 177 ? -9.421 10.119 8.220 1.00 90.81 177 VAL A N 1
ATOM 1335 C CA . VAL A 1 177 ? -9.715 9.556 9.539 1.00 90.81 177 VAL A CA 1
ATOM 1336 C C . VAL A 1 177 ? -9.013 10.377 10.615 1.00 90.81 177 VAL A C 1
ATOM 1338 O O . VAL A 1 177 ? -7.887 10.853 10.428 1.00 90.81 177 VAL A O 1
ATOM 1341 N N . ASP A 1 178 ? -9.685 10.566 11.749 1.00 88.25 178 ASP A N 1
ATOM 1342 C CA . ASP A 1 178 ? -9.047 11.158 12.917 1.00 88.25 178 ASP A CA 1
ATOM 1343 C C . ASP A 1 178 ? -7.935 10.223 13.427 1.00 88.25 178 ASP A C 1
ATOM 1345 O O . ASP A 1 178 ? -8.150 9.013 13.563 1.00 88.25 178 ASP A O 1
ATOM 1349 N N . PRO A 1 179 ? -6.731 10.737 13.710 1.00 84.25 179 PRO A N 1
ATOM 1350 C CA . PRO A 1 179 ? -5.621 9.883 14.100 1.00 84.25 179 PRO A CA 1
ATOM 1351 C C . PRO A 1 179 ? -5.877 9.133 15.418 1.00 84.25 179 PRO A C 1
ATOM 1353 O O . PRO A 1 179 ? -5.330 8.047 15.591 1.00 84.25 179 PRO A O 1
ATOM 1356 N N . SER A 1 180 ? -6.746 9.625 16.313 1.00 88.12 180 SER A N 1
ATOM 1357 C CA . SER A 1 180 ? -7.157 8.875 17.511 1.00 88.12 180 SER A CA 1
ATOM 1358 C C . SER A 1 180 ? -7.912 7.590 17.164 1.00 88.12 180 SER A C 1
ATOM 1360 O O . SER A 1 180 ? -7.657 6.555 17.774 1.00 88.12 180 SER A O 1
ATOM 1362 N N . THR A 1 181 ? -8.754 7.613 16.124 1.00 91.38 181 THR A N 1
ATOM 1363 C CA . THR A 1 181 ? -9.431 6.411 15.615 1.00 91.38 181 THR A CA 1
ATOM 1364 C C . THR A 1 181 ? -8.409 5.411 15.084 1.00 91.38 181 THR A C 1
ATOM 1366 O O . THR A 1 181 ? -8.486 4.226 15.393 1.00 91.38 181 THR A O 1
ATOM 1369 N N . VAL A 1 182 ? -7.393 5.882 14.352 1.00 91.19 182 VAL A N 1
ATOM 1370 C CA . VAL A 1 182 ? -6.317 5.011 13.850 1.00 91.19 182 VAL A CA 1
ATOM 1371 C C . VAL A 1 182 ? -5.513 4.398 15.001 1.00 91.19 182 VAL A C 1
ATOM 1373 O O . VAL A 1 182 ? -5.169 3.223 14.934 1.00 91.19 182 VAL A O 1
ATOM 1376 N N . VAL A 1 183 ? -5.247 5.152 16.074 1.00 92.19 183 VAL A N 1
ATOM 1377 C CA . VAL A 1 183 ? -4.594 4.626 17.288 1.00 92.19 183 VAL A CA 1
ATOM 1378 C C . VAL A 1 183 ? -5.436 3.528 17.937 1.00 92.19 183 VAL A C 1
ATOM 1380 O O . VAL A 1 183 ? -4.890 2.478 18.277 1.00 92.19 183 VAL A O 1
ATOM 1383 N N . SER A 1 184 ? -6.745 3.748 18.084 1.00 92.38 184 SER A N 1
ATOM 1384 C CA . SER A 1 184 ? -7.668 2.756 18.645 1.00 92.38 184 SER A CA 1
ATOM 1385 C C . SER A 1 184 ? -7.720 1.477 17.809 1.00 92.38 184 SER A C 1
ATOM 1387 O O . SER A 1 184 ? -7.661 0.389 18.373 1.00 92.38 184 SER A O 1
ATOM 1389 N N . VAL A 1 185 ? -7.775 1.600 16.479 1.00 93.88 185 VAL A N 1
ATOM 1390 C CA . VAL A 1 185 ? -7.810 0.454 15.555 1.00 93.88 185 VAL A CA 1
ATOM 1391 C C . VAL A 1 185 ? -6.473 -0.291 15.521 1.00 93.88 185 VAL A C 1
ATOM 1393 O O . VAL A 1 185 ? -6.457 -1.518 15.452 1.00 93.88 185 VAL A O 1
ATOM 1396 N N . ALA A 1 186 ? -5.349 0.430 15.569 1.00 91.69 186 ALA A N 1
ATOM 1397 C CA . ALA A 1 186 ? -4.020 -0.174 15.527 1.00 91.69 186 ALA A CA 1
ATOM 1398 C C . ALA A 1 186 ? -3.715 -1.000 16.786 1.00 91.69 186 ALA A C 1
ATOM 1400 O O . ALA A 1 186 ? -3.069 -2.039 16.685 1.00 91.69 186 ALA A O 1
ATOM 1401 N N . GLY A 1 187 ? -4.160 -0.556 17.967 1.00 90.62 187 GLY A N 1
ATOM 1402 C CA . GLY A 1 187 ? -3.917 -1.258 19.229 1.00 90.62 187 GLY A CA 1
ATOM 1403 C C . GLY A 1 187 ? -2.424 -1.517 19.482 1.00 90.62 187 GLY A C 1
ATOM 1404 O O . GLY A 1 187 ? -1.636 -0.575 19.643 1.00 90.62 187 GLY A O 1
ATOM 1405 N N . ASP A 1 188 ? -2.052 -2.800 19.499 1.00 89.12 188 ASP A N 1
ATOM 1406 C CA . ASP A 1 188 ? -0.678 -3.287 19.693 1.00 89.12 188 ASP A CA 1
ATOM 1407 C C . ASP A 1 188 ? 0.092 -3.517 18.377 1.00 89.12 188 ASP A C 1
ATOM 1409 O O . ASP A 1 188 ? 1.234 -3.983 18.402 1.00 89.12 188 ASP A O 1
ATOM 1413 N N . ASP A 1 189 ? -0.499 -3.199 17.220 1.00 90.94 189 ASP A N 1
ATOM 1414 C CA . ASP A 1 189 ? 0.171 -3.322 15.926 1.00 90.94 189 ASP A CA 1
ATOM 1415 C C . ASP A 1 189 ? 1.494 -2.522 15.906 1.00 90.94 189 ASP A C 1
ATOM 1417 O O . ASP A 1 189 ? 1.549 -1.405 16.437 1.00 90.94 189 ASP A O 1
ATOM 1421 N N . PRO A 1 190 ? 2.571 -3.025 15.269 1.00 87.00 190 PRO A N 1
ATOM 1422 C CA . PRO A 1 190 ? 3.850 -2.315 15.198 1.00 87.00 190 PRO A CA 1
ATOM 1423 C C . PRO A 1 190 ? 3.762 -0.884 14.639 1.00 87.00 190 PRO A C 1
ATOM 1425 O O . PRO A 1 190 ? 4.589 -0.036 14.977 1.00 87.00 190 PRO A O 1
ATOM 1428 N N . THR A 1 191 ? 2.759 -0.585 13.811 1.00 86.50 191 THR A N 1
ATOM 1429 C CA . THR A 1 191 ? 2.505 0.759 13.263 1.00 86.50 191 THR A CA 1
ATOM 1430 C C . THR A 1 191 ? 1.789 1.707 14.231 1.00 86.50 191 THR A C 1
ATOM 1432 O O . THR A 1 191 ? 1.732 2.915 13.979 1.00 86.50 191 THR A O 1
ATOM 1435 N N . ALA A 1 192 ? 1.297 1.219 15.375 1.00 87.75 192 ALA A N 1
ATOM 1436 C CA . ALA A 1 192 ? 0.573 2.029 16.352 1.00 87.75 192 ALA A CA 1
ATOM 1437 C C . ALA A 1 192 ? 1.413 3.206 16.879 1.00 87.75 192 ALA A C 1
ATOM 1439 O O . ALA A 1 192 ? 0.871 4.258 17.211 1.00 87.75 192 ALA A O 1
ATOM 1440 N N . ALA A 1 193 ? 2.745 3.078 16.921 1.00 88.62 193 ALA A N 1
ATOM 1441 C CA . ALA A 1 193 ? 3.636 4.184 17.278 1.00 88.62 193 ALA A CA 1
ATOM 1442 C C . ALA A 1 193 ? 3.525 5.366 16.298 1.00 88.62 193 ALA A C 1
ATOM 1444 O O . ALA A 1 193 ? 3.420 6.513 16.729 1.00 88.62 193 ALA A O 1
ATOM 1445 N N . ALA A 1 194 ? 3.478 5.090 14.992 1.00 87.75 194 ALA A N 1
ATOM 1446 C CA . ALA A 1 194 ? 3.308 6.122 13.973 1.00 87.75 194 ALA A CA 1
ATOM 1447 C C . ALA A 1 194 ? 1.909 6.754 14.031 1.00 87.75 194 ALA A C 1
ATOM 1449 O O . ALA A 1 194 ? 1.778 7.961 13.840 1.00 87.75 194 ALA A O 1
ATOM 1450 N N . ALA A 1 195 ? 0.874 5.967 14.346 1.00 88.50 195 ALA A N 1
ATOM 1451 C CA . ALA A 1 195 ? -0.474 6.493 14.562 1.00 88.50 195 ALA A CA 1
ATOM 1452 C C . ALA A 1 195 ? -0.528 7.449 15.768 1.00 88.50 195 ALA A C 1
ATOM 1454 O O . ALA A 1 195 ? -1.091 8.539 15.665 1.00 88.50 195 ALA A O 1
ATOM 1455 N N . ARG A 1 196 ? 0.118 7.090 16.888 1.00 91.12 196 ARG A N 1
ATOM 1456 C CA . ARG A 1 196 ? 0.203 7.947 18.086 1.00 91.12 196 ARG A CA 1
ATOM 1457 C C . ARG A 1 196 ? 0.964 9.243 17.812 1.00 91.12 196 ARG A C 1
ATOM 1459 O O . ARG A 1 196 ? 0.560 10.298 18.290 1.00 91.12 196 ARG A O 1
ATOM 1466 N N . ASP A 1 197 ? 2.034 9.173 17.029 1.00 90.38 197 ASP A N 1
ATOM 1467 C CA . ASP A 1 197 ? 2.816 10.343 16.626 1.00 90.38 197 ASP A CA 1
ATOM 1468 C C . ASP A 1 197 ? 2.069 11.257 15.632 1.00 90.38 197 ASP A C 1
ATOM 1470 O O . ASP A 1 197 ? 2.190 12.479 15.686 1.00 90.38 197 ASP A O 1
ATOM 1474 N N . ALA A 1 198 ? 1.246 10.699 14.741 1.00 87.19 198 ALA A N 1
ATOM 1475 C CA . ALA A 1 198 ? 0.334 11.505 13.927 1.00 87.19 198 ALA A CA 1
ATOM 1476 C C . ALA A 1 198 ? -0.739 12.184 14.800 1.00 87.19 198 ALA A C 1
ATOM 1478 O O . ALA A 1 198 ? -1.020 13.373 14.626 1.00 87.19 198 ALA A O 1
ATOM 1479 N N . ALA A 1 199 ? -1.282 11.456 15.786 1.00 89.00 199 ALA A N 1
ATOM 1480 C CA . ALA A 1 199 ? -2.281 11.967 16.723 1.00 89.00 199 ALA A CA 1
ATOM 1481 C C . ALA A 1 199 ? -1.747 13.108 17.593 1.00 89.00 199 ALA A C 1
ATOM 1483 O O . ALA A 1 199 ? -2.413 14.133 17.730 1.00 89.00 199 ALA A O 1
ATOM 1484 N N . SER A 1 200 ? -0.529 12.978 18.125 1.00 90.88 200 SER A N 1
ATOM 1485 C CA . SER A 1 200 ? 0.101 14.022 18.945 1.00 90.88 200 SER A CA 1
ATOM 1486 C C . SER A 1 200 ? 0.331 15.325 18.172 1.00 90.88 200 SER A C 1
ATOM 1488 O O . SER A 1 200 ? 0.334 16.404 18.763 1.00 90.88 200 SER A O 1
ATOM 1490 N N . ARG A 1 201 ? 0.480 15.235 16.846 1.00 89.19 201 ARG A N 1
ATOM 1491 C CA . ARG A 1 201 ? 0.640 16.376 15.937 1.00 89.19 201 ARG A CA 1
ATOM 1492 C C . ARG A 1 201 ? -0.685 16.915 15.389 1.00 89.19 201 ARG A C 1
ATOM 1494 O O . ARG A 1 201 ? -0.660 17.858 14.602 1.00 89.19 201 ARG A O 1
ATOM 1501 N N . GLY A 1 202 ? -1.824 16.318 15.756 1.00 84.81 202 GLY A N 1
ATOM 1502 C CA . GLY A 1 202 ? -3.142 16.673 15.216 1.00 84.81 202 GLY A CA 1
ATOM 1503 C C . GLY A 1 202 ? -3.257 16.450 13.704 1.00 84.81 202 GLY A C 1
ATOM 1504 O O . GLY A 1 202 ? -4.076 17.084 13.039 1.00 84.81 202 GLY A O 1
ATOM 1505 N N . GLN A 1 203 ? -2.408 15.590 13.135 1.00 86.00 203 GLN A N 1
ATOM 1506 C CA . GLN A 1 203 ? -2.374 15.338 11.700 1.00 86.00 203 GLN A CA 1
ATOM 1507 C C . GLN A 1 203 ? -3.449 14.319 11.335 1.00 86.00 203 GLN A C 1
ATOM 1509 O O . GLN A 1 203 ? -3.407 13.170 11.774 1.00 86.00 203 GLN A O 1
ATOM 1514 N N . ARG A 1 204 ? -4.412 14.739 10.509 1.00 89.12 204 ARG A N 1
ATOM 1515 C CA . ARG A 1 204 ? -5.447 13.840 9.990 1.00 89.12 204 ARG A CA 1
ATOM 1516 C C . ARG A 1 204 ? -4.815 12.765 9.106 1.00 89.12 204 ARG A C 1
ATOM 1518 O O . ARG A 1 204 ? -3.958 13.063 8.275 1.00 89.12 204 ARG A O 1
ATOM 1525 N N . ALA A 1 205 ? -5.255 11.524 9.277 1.00 91.31 205 ALA A N 1
ATOM 1526 C CA . ALA A 1 205 ? -4.763 10.399 8.500 1.00 91.31 205 ALA A CA 1
ATOM 1527 C C . ALA A 1 205 ? -5.558 10.279 7.195 1.00 91.31 205 ALA A C 1
ATOM 1529 O O . ALA A 1 205 ? -6.777 10.113 7.218 1.00 91.31 205 ALA A O 1
ATOM 1530 N N . VAL A 1 206 ? -4.872 10.374 6.058 1.00 93.88 206 VAL A N 1
ATOM 1531 C CA . VAL A 1 206 ? -5.480 10.283 4.725 1.00 93.88 206 VAL A CA 1
ATOM 1532 C C . VAL A 1 206 ? -5.271 8.881 4.161 1.00 93.88 206 VAL A C 1
ATOM 1534 O O . VAL A 1 206 ? -4.157 8.349 4.184 1.00 93.88 206 VAL A O 1
ATOM 1537 N N . PHE A 1 207 ? -6.343 8.292 3.639 1.00 95.81 207 PHE A N 1
ATOM 1538 C CA . PHE A 1 207 ? -6.357 6.961 3.049 1.00 95.81 207 PHE A CA 1
ATOM 1539 C C . PHE A 1 207 ? -6.990 6.979 1.659 1.00 95.81 207 PHE A C 1
ATOM 1541 O O . PHE A 1 207 ? -8.008 7.635 1.440 1.00 95.81 207 PHE A O 1
ATOM 1548 N N . LEU A 1 208 ? -6.436 6.194 0.736 1.00 97.00 208 LEU A N 1
ATOM 1549 C CA . LEU A 1 208 ? -7.155 5.768 -0.464 1.00 97.00 208 LEU A CA 1
ATOM 1550 C C . LEU A 1 208 ? -8.056 4.600 -0.079 1.00 97.00 208 LEU A C 1
ATOM 1552 O O . LEU A 1 208 ? -7.569 3.612 0.475 1.00 97.00 208 LEU A O 1
ATOM 1556 N N . ARG A 1 209 ? -9.349 4.707 -0.382 1.00 97.12 209 ARG A N 1
ATOM 1557 C CA . ARG A 1 209 ? -10.303 3.614 -0.220 1.00 97.12 209 ARG A CA 1
ATOM 1558 C C . ARG A 1 209 ? -10.328 2.801 -1.507 1.00 97.12 209 ARG A C 1
ATOM 1560 O O . ARG A 1 209 ? -10.782 3.282 -2.544 1.00 97.12 209 ARG A O 1
ATOM 1567 N N . LEU A 1 210 ? -9.798 1.591 -1.434 1.00 98.06 210 LEU A N 1
ATOM 1568 C CA . LEU A 1 210 ? -9.669 0.659 -2.549 1.00 98.06 210 LEU A CA 1
ATOM 1569 C C . LEU A 1 210 ? -10.518 -0.582 -2.285 1.00 98.06 210 LEU A C 1
ATOM 1571 O O . LEU A 1 210 ? -10.857 -0.855 -1.141 1.00 98.06 210 LEU A O 1
ATOM 1575 N N . GLU A 1 211 ? -10.840 -1.347 -3.316 1.00 97.81 211 GLU A N 1
ATOM 1576 C CA . GLU A 1 211 ? -11.350 -2.711 -3.157 1.00 97.81 211 GLU A CA 1
ATOM 1577 C C . GLU A 1 211 ? -10.340 -3.584 -2.386 1.00 97.81 211 GLU A C 1
ATOM 1579 O O . GLU A 1 211 ? -9.146 -3.608 -2.708 1.00 97.81 211 GLU A O 1
ATOM 1584 N N . ASP A 1 212 ? -10.804 -4.317 -1.371 1.00 97.81 212 ASP A N 1
ATOM 1585 C CA . ASP A 1 212 ? -10.016 -5.378 -0.744 1.00 97.81 212 ASP A CA 1
ATOM 1586 C C . ASP A 1 212 ? -10.078 -6.639 -1.609 1.00 97.81 212 ASP A C 1
ATOM 1588 O O . ASP A 1 212 ? -11.002 -7.444 -1.525 1.00 97.81 212 ASP A O 1
ATOM 1592 N N . VAL A 1 213 ? -9.028 -6.849 -2.401 1.00 97.12 213 VAL A N 1
ATOM 1593 C CA . VAL A 1 213 ? -8.877 -8.024 -3.275 1.00 97.12 213 VAL A CA 1
ATOM 1594 C C . VAL A 1 213 ? -8.807 -9.361 -2.521 1.00 97.12 213 VAL A C 1
ATOM 1596 O O . VAL A 1 213 ? -8.836 -10.423 -3.142 1.00 97.12 213 VAL A O 1
ATOM 1599 N N . THR A 1 214 ? -8.674 -9.336 -1.191 1.00 96.88 214 THR A N 1
ATOM 1600 C CA . THR A 1 214 ? -8.712 -10.532 -0.338 1.00 96.88 214 THR A CA 1
ATOM 1601 C C . THR A 1 214 ? -10.075 -10.761 0.316 1.00 96.88 214 THR A C 1
ATOM 1603 O O . THR A 1 214 ? -10.286 -11.824 0.912 1.00 96.88 214 THR A O 1
ATOM 1606 N N . ALA A 1 215 ? -11.018 -9.824 0.174 1.00 95.50 215 ALA A N 1
ATOM 1607 C CA . ALA A 1 215 ? -12.365 -9.962 0.708 1.00 95.50 215 ALA A CA 1
ATOM 1608 C C . ALA A 1 215 ? -13.072 -11.195 0.118 1.00 95.50 215 ALA A C 1
ATOM 1610 O O . ALA A 1 215 ? -12.919 -11.548 -1.049 1.00 95.50 215 ALA A O 1
ATOM 1611 N N . GLY A 1 216 ? -13.826 -11.907 0.959 1.00 94.50 216 GLY A N 1
ATOM 1612 C CA . GLY A 1 216 ? -14.539 -13.132 0.572 1.00 94.50 216 GLY A CA 1
ATOM 1613 C C . GLY A 1 216 ? -13.678 -14.404 0.507 1.00 94.50 216 GLY A C 1
ATOM 1614 O O . GLY A 1 216 ? -14.221 -15.514 0.539 1.00 94.50 216 GLY A O 1
ATOM 1615 N N . PHE A 1 217 ? -12.346 -14.298 0.508 1.00 95.31 217 PHE A N 1
ATOM 1616 C CA . PHE A 1 217 ? -11.475 -15.468 0.601 1.00 95.31 217 PHE A CA 1
ATOM 1617 C C . PHE A 1 217 ? -11.389 -15.959 2.047 1.00 95.31 217 PHE A C 1
ATOM 1619 O O . PHE A 1 217 ? -10.884 -15.279 2.933 1.00 95.31 217 PHE A O 1
ATOM 1626 N N . ARG A 1 218 ? -11.811 -17.204 2.300 1.00 93.19 218 ARG A N 1
ATOM 1627 C CA . ARG A 1 218 ? -11.722 -17.799 3.651 1.00 93.19 218 ARG A CA 1
ATOM 1628 C C . ARG A 1 218 ? -10.283 -18.037 4.116 1.00 93.19 218 ARG A C 1
ATOM 1630 O O . ARG A 1 218 ? -10.018 -18.061 5.312 1.00 93.19 218 ARG A O 1
ATOM 1637 N N . LYS A 1 219 ? -9.383 -18.331 3.175 1.00 94.81 219 LYS A N 1
ATOM 1638 C CA . 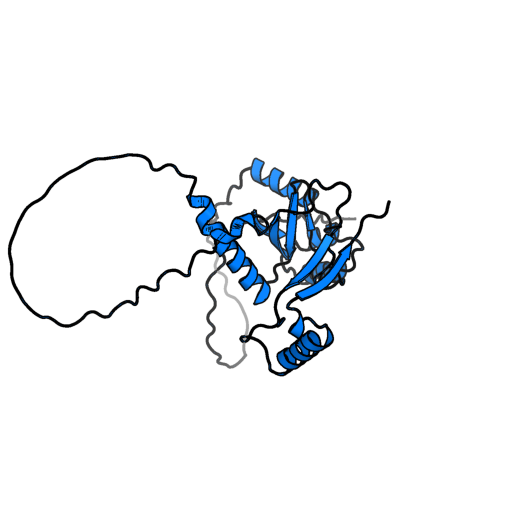LYS A 1 219 ? -8.005 -18.792 3.415 1.00 94.81 219 LYS A CA 1
ATOM 1639 C C . LYS A 1 219 ? -7.066 -18.182 2.364 1.00 94.81 219 LYS A C 1
ATOM 1641 O O . LYS A 1 219 ? -6.573 -18.916 1.506 1.00 94.81 219 LYS A O 1
ATOM 1646 N N . PRO A 1 220 ? -6.889 -16.849 2.356 1.00 95.81 220 PRO A N 1
ATOM 1647 C CA . PRO A 1 220 ? -6.137 -16.170 1.310 1.00 95.81 220 PRO A CA 1
ATOM 1648 C C . PRO A 1 220 ? -4.647 -16.531 1.381 1.00 95.81 220 PRO A C 1
ATOM 1650 O O . PRO A 1 220 ? -4.000 -16.416 2.426 1.00 95.81 220 PRO A O 1
ATOM 1653 N N . CYS A 1 221 ? -4.101 -16.948 0.241 1.00 96.88 221 CYS A N 1
ATOM 1654 C CA . CYS A 1 221 ? -2.665 -16.979 -0.012 1.00 96.88 221 CYS A CA 1
ATOM 1655 C C . CYS A 1 221 ? -2.324 -15.732 -0.828 1.00 96.88 221 CYS A C 1
ATOM 1657 O O . CYS A 1 221 ? -2.931 -15.506 -1.872 1.00 96.88 221 CYS A O 1
ATOM 1659 N N . VAL A 1 222 ? -1.370 -14.931 -0.363 1.00 96.88 222 VAL A N 1
ATOM 1660 C CA . VAL A 1 222 ? -1.045 -13.627 -0.955 1.00 96.88 222 VAL A CA 1
ATOM 1661 C C . VAL A 1 222 ? 0.432 -13.588 -1.301 1.00 96.88 222 VAL A C 1
ATOM 1663 O O . VAL A 1 222 ? 1.268 -14.039 -0.520 1.00 96.88 222 VAL A O 1
ATOM 1666 N N . ILE A 1 223 ? 0.764 -13.025 -2.458 1.00 97.44 223 ILE A N 1
ATOM 1667 C CA . ILE A 1 223 ? 2.137 -12.742 -2.868 1.00 97.44 223 ILE A CA 1
ATOM 1668 C C . ILE A 1 223 ? 2.215 -11.320 -3.422 1.00 97.44 223 ILE A C 1
ATOM 1670 O O . ILE A 1 223 ? 1.390 -10.925 -4.240 1.00 97.44 223 ILE A O 1
ATOM 1674 N N . ASP A 1 224 ? 3.211 -10.555 -2.979 1.00 96.75 224 ASP A N 1
ATOM 1675 C CA . ASP A 1 224 ? 3.542 -9.250 -3.554 1.00 96.75 224 ASP A CA 1
ATOM 1676 C C . ASP A 1 224 ? 4.757 -9.409 -4.468 1.00 96.75 224 ASP A C 1
ATOM 1678 O O . ASP A 1 224 ? 5.857 -9.769 -4.022 1.00 96.75 224 ASP A O 1
ATOM 1682 N N . LEU A 1 225 ? 4.540 -9.142 -5.756 1.00 96.44 225 LEU A N 1
ATOM 1683 C CA . LEU A 1 225 ? 5.579 -9.101 -6.773 1.00 96.44 225 LEU A CA 1
ATOM 1684 C C . LEU A 1 225 ? 5.821 -7.654 -7.191 1.00 96.44 225 LEU A C 1
ATOM 1686 O O . LEU A 1 225 ? 4.954 -6.990 -7.756 1.00 96.44 225 LEU A O 1
ATOM 1690 N N . LYS A 1 226 ? 7.046 -7.176 -6.985 1.00 95.81 226 LYS A N 1
ATOM 1691 C C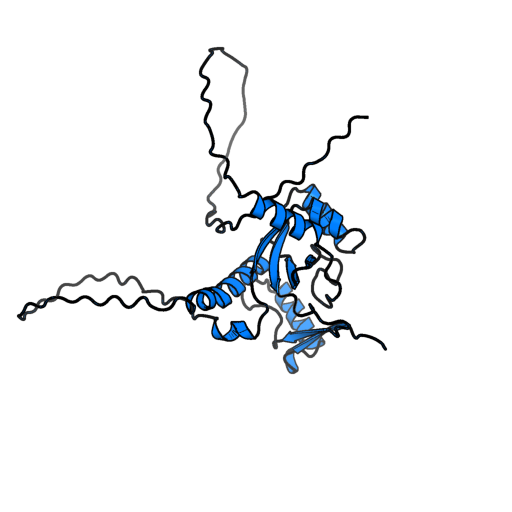A . LYS A 1 226 ? 7.462 -5.865 -7.478 1.00 95.81 226 LYS A CA 1
ATOM 1692 C C . LYS A 1 226 ? 8.012 -5.995 -8.883 1.00 95.81 226 LYS A C 1
ATOM 1694 O O . LYS A 1 226 ? 9.078 -6.577 -9.058 1.00 95.81 226 LYS A O 1
ATOM 1699 N N . VAL A 1 227 ? 7.303 -5.417 -9.845 1.00 96.62 227 VAL A N 1
ATOM 1700 C CA . VAL A 1 227 ? 7.614 -5.478 -11.279 1.00 96.62 227 VAL A CA 1
ATOM 1701 C C . VAL A 1 227 ? 8.485 -4.290 -11.719 1.00 96.62 227 VAL A C 1
ATOM 1703 O O . VAL A 1 227 ? 8.446 -3.215 -11.117 1.00 96.62 227 VAL A O 1
ATOM 1706 N N . GLY A 1 228 ? 9.282 -4.499 -12.767 1.00 96.00 228 GLY A N 1
ATOM 1707 C CA . GLY A 1 228 ? 10.161 -3.531 -13.423 1.00 96.00 228 GLY A CA 1
ATOM 1708 C C . GLY A 1 228 ? 11.646 -3.850 -13.233 1.00 96.00 228 GLY A C 1
ATOM 1709 O O . GLY A 1 228 ? 12.048 -4.379 -12.203 1.00 96.00 228 GLY A O 1
ATOM 1710 N N . LEU A 1 229 ? 12.488 -3.468 -14.197 1.00 96.75 229 LEU A N 1
ATOM 1711 C CA . LEU A 1 229 ? 13.952 -3.634 -14.108 1.00 96.75 229 LEU A CA 1
ATOM 1712 C C . LEU A 1 229 ? 14.606 -2.659 -13.108 1.00 96.75 229 LEU A C 1
ATOM 1714 O O . LEU A 1 229 ? 15.753 -2.835 -12.704 1.00 96.75 229 LEU A O 1
ATOM 1718 N N . ARG A 1 230 ? 13.875 -1.612 -12.708 1.00 95.31 230 ARG A N 1
ATOM 1719 C CA . ARG A 1 230 ? 14.321 -0.561 -11.786 1.00 95.31 230 ARG A CA 1
ATOM 1720 C C . ARG A 1 230 ? 13.221 -0.203 -10.800 1.00 95.31 230 ARG A C 1
ATOM 1722 O O . ARG A 1 230 ? 12.046 -0.182 -11.156 1.00 95.31 230 ARG A O 1
ATOM 1729 N N . THR A 1 231 ? 13.604 0.140 -9.575 1.00 93.38 231 THR A N 1
ATOM 1730 C CA . THR A 1 231 ? 12.666 0.486 -8.491 1.00 93.38 231 THR A CA 1
ATOM 1731 C C . THR A 1 231 ? 12.782 1.930 -8.007 1.00 93.38 231 THR A C 1
ATOM 1733 O O . THR A 1 231 ? 12.491 2.233 -6.843 1.00 93.38 231 THR A O 1
ATOM 1736 N N . TYR A 1 232 ? 13.229 2.809 -8.897 1.00 93.19 232 TYR A N 1
ATOM 1737 C CA . TYR A 1 232 ? 13.295 4.255 -8.726 1.00 93.19 232 TYR A CA 1
ATOM 1738 C C . TYR A 1 232 ? 12.851 4.936 -10.027 1.00 93.19 232 TYR A C 1
ATOM 1740 O O . TYR A 1 232 ? 13.004 4.373 -11.114 1.00 93.19 232 TYR A O 1
ATOM 1748 N N . SER A 1 233 ? 12.293 6.141 -9.919 1.00 88.69 233 SER A N 1
ATOM 1749 C CA . SER A 1 233 ? 12.007 6.986 -11.081 1.00 88.69 233 SER A CA 1
ATOM 1750 C C . SER A 1 233 ? 13.259 7.745 -11.517 1.00 88.69 233 SER A C 1
ATOM 1752 O O . SER A 1 233 ? 14.107 8.081 -10.696 1.00 88.69 233 SER A O 1
ATOM 1754 N N . GLU A 1 234 ? 13.359 8.071 -12.805 1.00 86.19 234 GLU A N 1
ATOM 1755 C CA . GLU A 1 234 ? 14.455 8.908 -13.325 1.00 86.19 234 GLU A CA 1
ATOM 1756 C C . GLU A 1 234 ? 14.406 10.341 -12.779 1.00 86.19 234 GLU A C 1
ATOM 1758 O O . GLU A 1 234 ? 15.424 11.019 -12.702 1.00 86.19 234 GLU A O 1
ATOM 1763 N N . ARG A 1 235 ? 13.216 10.800 -12.379 1.00 87.62 235 ARG A N 1
ATOM 1764 C CA . ARG A 1 235 ? 12.986 12.133 -11.819 1.00 87.62 235 ARG A CA 1
ATOM 1765 C C . ARG A 1 235 ? 12.720 12.062 -10.318 1.00 87.62 235 ARG A C 1
ATOM 1767 O O . ARG A 1 235 ? 12.112 11.107 -9.830 1.00 87.62 235 ARG A O 1
ATOM 1774 N N . GLY A 1 236 ? 13.122 13.111 -9.602 1.00 83.19 236 GLY A N 1
ATOM 1775 C CA . GLY A 1 236 ? 12.770 13.327 -8.195 1.00 83.19 236 GLY A CA 1
ATOM 1776 C C . GLY A 1 236 ? 13.600 12.540 -7.175 1.00 83.19 236 GLY A C 1
ATOM 1777 O O . GLY A 1 236 ? 13.169 12.394 -6.035 1.00 83.19 236 GLY A O 1
ATOM 1778 N N . HIS A 1 237 ? 14.759 12.003 -7.545 1.00 89.62 237 HIS A N 1
ATOM 1779 C CA . HIS A 1 237 ? 15.657 11.337 -6.602 1.00 89.62 237 HIS A CA 1
ATOM 1780 C C . HIS A 1 237 ? 17.067 11.902 -6.716 1.00 89.62 237 HIS A C 1
ATOM 1782 O O . HIS A 1 237 ? 17.538 12.164 -7.820 1.00 89.62 237 HIS A O 1
ATOM 1788 N N . ASP A 1 238 ? 17.732 12.072 -5.575 1.00 93.88 238 ASP A N 1
ATOM 1789 C CA . ASP A 1 238 ? 19.152 12.402 -5.550 1.00 93.88 238 ASP A CA 1
ATOM 1790 C C . ASP A 1 238 ? 20.012 11.204 -5.996 1.00 93.88 238 ASP A C 1
ATOM 1792 O O . ASP A 1 238 ? 19.568 10.048 -6.052 1.00 93.88 238 ASP A O 1
ATOM 1796 N N . SER A 1 239 ? 21.270 11.488 -6.331 1.00 94.31 239 SER A N 1
ATOM 1797 C CA . SER A 1 239 ? 22.217 10.489 -6.833 1.00 94.31 239 SER A CA 1
ATOM 1798 C C . SER A 1 239 ? 22.507 9.380 -5.818 1.00 94.31 239 SER A C 1
ATOM 1800 O O . SER A 1 239 ? 22.711 8.231 -6.216 1.00 94.31 239 SER A O 1
ATOM 1802 N N . ALA A 1 240 ? 22.475 9.681 -4.516 1.00 95.50 240 ALA A N 1
ATOM 1803 C CA . ALA A 1 240 ? 22.724 8.705 -3.460 1.00 95.50 240 ALA A CA 1
ATOM 1804 C C . ALA A 1 240 ? 21.572 7.693 -3.347 1.00 95.50 240 ALA A C 1
ATOM 1806 O O . ALA A 1 240 ? 21.804 6.482 -3.253 1.00 95.50 240 ALA A O 1
ATOM 1807 N N . TYR A 1 241 ? 20.326 8.161 -3.420 1.00 93.81 241 TYR A N 1
ATOM 1808 C CA . TYR A 1 241 ? 19.133 7.326 -3.457 1.00 93.81 241 TYR A CA 1
ATOM 1809 C C . TYR A 1 241 ? 19.142 6.427 -4.690 1.00 93.81 241 TYR A C 1
ATOM 1811 O O . TYR A 1 241 ? 18.929 5.217 -4.566 1.00 93.81 241 TYR A O 1
ATOM 1819 N N . VAL A 1 242 ? 19.433 6.998 -5.863 1.00 95.38 242 VAL A N 1
ATOM 1820 C CA . VAL A 1 242 ? 19.536 6.239 -7.115 1.00 95.38 242 VAL A CA 1
ATOM 1821 C C . VAL A 1 242 ? 20.613 5.162 -6.996 1.00 95.38 242 VAL A C 1
ATOM 1823 O O . VAL A 1 242 ? 20.309 3.993 -7.212 1.00 95.38 242 VAL A O 1
ATOM 1826 N N . ALA A 1 243 ? 21.827 5.499 -6.551 1.00 95.88 243 ALA A N 1
ATOM 1827 C CA . ALA A 1 243 ? 22.906 4.526 -6.372 1.00 95.88 243 ALA A CA 1
ATOM 1828 C C . ALA A 1 243 ? 22.509 3.385 -5.416 1.00 95.88 243 ALA A C 1
ATOM 1830 O O . ALA A 1 243 ? 22.695 2.206 -5.738 1.00 95.88 243 ALA A O 1
ATOM 1831 N N . LYS A 1 244 ? 21.885 3.719 -4.278 1.00 96.44 244 LYS A N 1
ATOM 1832 C CA . LYS A 1 244 ? 21.378 2.742 -3.302 1.00 96.44 244 LYS A CA 1
ATOM 1833 C C . LYS A 1 244 ? 20.331 1.807 -3.914 1.00 96.44 244 LYS A C 1
ATOM 1835 O O . LYS A 1 244 ? 20.380 0.597 -3.677 1.00 96.44 244 LYS A O 1
ATOM 1840 N N . ARG A 1 245 ? 19.365 2.340 -4.672 1.00 96.06 245 ARG A N 1
ATOM 1841 C CA . ARG A 1 245 ? 18.307 1.534 -5.306 1.00 96.06 245 ARG A CA 1
ATOM 1842 C C . ARG A 1 245 ? 18.844 0.696 -6.461 1.00 96.06 245 ARG A C 1
ATOM 1844 O O . ARG A 1 245 ? 18.538 -0.490 -6.497 1.00 96.06 245 ARG A O 1
ATOM 1851 N N . SER A 1 246 ? 19.720 1.235 -7.303 1.00 95.62 246 SER A N 1
ATOM 1852 C CA . SER A 1 246 ? 20.370 0.481 -8.382 1.00 95.62 246 SER A CA 1
ATOM 1853 C C . SER A 1 246 ? 21.210 -0.682 -7.856 1.00 95.62 246 SER A C 1
ATOM 1855 O O . SER A 1 246 ? 21.151 -1.784 -8.400 1.00 95.62 246 SER A O 1
ATOM 1857 N N . ALA A 1 247 ? 21.968 -0.476 -6.772 1.00 97.00 247 ALA A N 1
ATOM 1858 C CA . ALA A 1 247 ? 22.700 -1.558 -6.113 1.00 97.00 247 ALA A CA 1
ATOM 1859 C C . ALA A 1 247 ? 21.747 -2.632 -5.560 1.00 97.00 247 ALA A C 1
ATOM 1861 O O . ALA A 1 247 ? 22.005 -3.828 -5.705 1.00 97.00 247 ALA A O 1
ATOM 1862 N N . HIS A 1 248 ? 20.619 -2.218 -4.971 1.00 95.50 248 HIS A N 1
ATOM 1863 C CA . HIS A 1 248 ? 19.589 -3.150 -4.520 1.00 95.50 248 HIS A CA 1
ATOM 1864 C C . HIS A 1 248 ? 18.995 -3.951 -5.684 1.00 95.50 248 HIS A C 1
ATOM 1866 O O . HIS A 1 248 ? 18.841 -5.162 -5.548 1.00 95.50 248 HIS A O 1
ATOM 1872 N N . ASP A 1 249 ? 18.627 -3.304 -6.788 1.00 96.69 249 ASP A N 1
ATOM 1873 C CA . ASP A 1 249 ? 17.947 -3.949 -7.916 1.00 96.69 249 ASP A CA 1
ATOM 1874 C C . ASP A 1 249 ? 18.826 -5.029 -8.557 1.00 96.69 249 ASP A C 1
ATOM 1876 O O . ASP A 1 249 ? 18.339 -6.142 -8.769 1.00 96.69 249 ASP A O 1
ATOM 1880 N N . ARG A 1 250 ? 20.132 -4.757 -8.717 1.00 96.38 250 ARG A N 1
ATOM 1881 C CA . ARG A 1 250 ? 21.130 -5.756 -9.144 1.00 96.38 250 ARG A CA 1
ATOM 1882 C C . ARG A 1 250 ? 21.251 -6.910 -8.156 1.00 96.38 250 ARG A C 1
ATOM 1884 O O . ARG A 1 250 ? 21.084 -8.061 -8.533 1.00 96.38 250 ARG A O 1
ATOM 1891 N N . ARG A 1 251 ? 21.473 -6.612 -6.871 1.00 96.25 251 ARG A N 1
ATOM 1892 C CA . ARG A 1 251 ? 21.642 -7.645 -5.834 1.00 96.25 251 ARG A CA 1
ATOM 1893 C C . ARG A 1 251 ? 20.418 -8.554 -5.698 1.00 96.25 251 ARG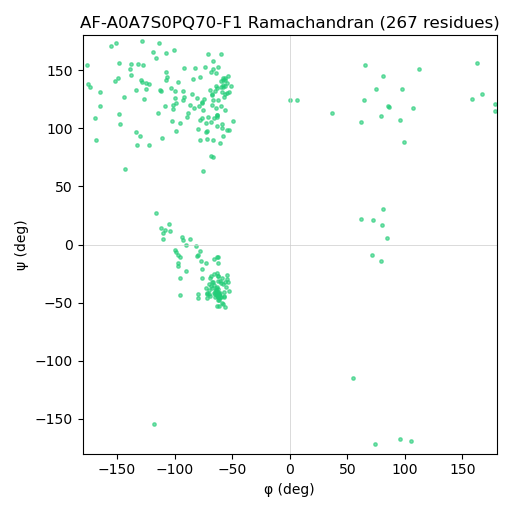 A C 1
ATOM 1895 O O . ARG A 1 251 ? 20.568 -9.720 -5.364 1.00 96.25 251 ARG A O 1
ATOM 1902 N N . SER A 1 252 ? 19.214 -8.025 -5.916 1.00 94.00 252 SER A N 1
ATOM 1903 C CA . SER A 1 252 ? 17.978 -8.813 -5.849 1.00 94.00 252 SER A CA 1
ATOM 1904 C C . SER A 1 252 ? 17.663 -9.617 -7.116 1.00 94.00 252 SER A C 1
ATOM 1906 O O . SER A 1 252 ? 16.615 -10.250 -7.146 1.00 94.00 252 SER A O 1
ATOM 1908 N N . GLY A 1 253 ? 18.477 -9.537 -8.177 1.00 94.25 253 GLY A N 1
ATOM 1909 C CA . GLY A 1 253 ? 18.192 -10.154 -9.484 1.00 94.25 253 GLY A CA 1
ATOM 1910 C C . GLY A 1 253 ? 17.075 -9.468 -10.288 1.00 94.25 253 GLY A C 1
ATOM 1911 O O . GLY A 1 253 ? 16.901 -9.737 -11.472 1.00 94.25 253 GLY A O 1
ATOM 1912 N N . GLN A 1 254 ? 16.346 -8.523 -9.683 1.00 95.94 254 GLN A N 1
ATOM 1913 C CA . GLN A 1 254 ? 15.261 -7.778 -10.329 1.00 95.94 254 GLN A CA 1
ATOM 1914 C C . GLN A 1 254 ? 15.715 -7.027 -11.589 1.00 95.94 254 GLN A C 1
ATOM 1916 O O . GLN A 1 254 ? 14.942 -6.916 -12.536 1.00 95.94 254 GLN A O 1
ATOM 1921 N N . PHE A 1 255 ? 16.951 -6.524 -11.610 1.00 96.12 255 PHE A N 1
ATOM 1922 C CA . PHE A 1 255 ? 17.504 -5.846 -12.785 1.00 96.12 255 PHE A CA 1
ATOM 1923 C C . PHE A 1 255 ? 17.605 -6.759 -14.019 1.00 96.12 255 PHE A C 1
ATOM 1925 O O . PHE A 1 255 ? 17.545 -6.264 -15.136 1.00 96.12 255 PHE A O 1
ATOM 1932 N N . GLU A 1 256 ? 17.746 -8.071 -13.824 1.00 96.50 256 GLU A N 1
ATOM 1933 C CA . GLU A 1 256 ? 17.889 -9.050 -14.909 1.00 96.50 256 GLU A CA 1
ATOM 1934 C C . GLU A 1 256 ? 16.541 -9.679 -15.277 1.00 96.50 256 GLU A C 1
ATOM 1936 O O . GLU A 1 256 ? 16.210 -9.803 -16.452 1.00 96.50 256 GLU A O 1
ATOM 1941 N N . VAL A 1 257 ? 15.745 -10.048 -14.267 1.00 96.56 257 VAL A N 1
ATOM 1942 C CA . VAL A 1 257 ? 14.496 -10.810 -14.448 1.00 96.56 257 VAL A CA 1
ATOM 1943 C C . VAL A 1 257 ? 13.273 -9.901 -14.638 1.00 96.56 257 VAL A C 1
ATOM 1945 O O . VAL A 1 257 ? 12.260 -10.317 -15.193 1.00 96.56 257 VAL A O 1
ATOM 1948 N N . GLY A 1 258 ? 13.336 -8.650 -14.178 1.00 96.75 258 GLY A N 1
ATOM 1949 C CA . GLY A 1 258 ? 12.238 -7.687 -14.297 1.00 96.75 258 GLY A CA 1
ATOM 1950 C C . GLY A 1 258 ? 11.171 -7.774 -13.205 1.00 96.75 258 GLY A C 1
ATOM 1951 O O . GLY A 1 258 ? 10.189 -7.038 -13.275 1.00 96.75 258 GLY A O 1
ATOM 1952 N N . PHE A 1 259 ? 11.345 -8.608 -12.176 1.00 96.94 259 PHE A N 1
ATOM 1953 C CA . PHE A 1 259 ? 10.526 -8.573 -10.962 1.00 96.94 259 PHE A CA 1
ATOM 1954 C C . PHE A 1 259 ? 11.259 -9.157 -9.743 1.00 96.94 259 PHE A C 1
ATOM 1956 O O . PHE A 1 259 ? 12.327 -9.753 -9.876 1.00 96.94 259 PHE A O 1
ATOM 1963 N N . LYS A 1 260 ? 10.682 -8.999 -8.544 1.00 95.31 260 LYS A N 1
ATOM 1964 C CA . LYS A 1 260 ? 11.069 -9.754 -7.337 1.00 95.31 260 LYS A CA 1
ATOM 1965 C C . LYS A 1 260 ? 9.896 -10.002 -6.396 1.00 95.31 260 LYS A C 1
ATOM 1967 O O . LYS A 1 260 ? 8.963 -9.204 -6.353 1.00 95.31 260 LYS A O 1
ATOM 1972 N N . VAL A 1 261 ? 10.007 -11.044 -5.573 1.00 95.38 261 VAL A N 1
ATOM 1973 C CA . VAL A 1 261 ? 9.088 -11.300 -4.454 1.00 95.38 261 VAL A CA 1
ATOM 1974 C C . VAL A 1 261 ? 9.417 -10.353 -3.296 1.00 95.38 261 VAL A C 1
ATOM 1976 O O . VAL A 1 261 ? 10.551 -10.328 -2.815 1.00 95.38 261 VAL A O 1
ATOM 1979 N N . CYS A 1 262 ? 8.443 -9.558 -2.854 1.00 94.38 262 CYS A N 1
ATOM 1980 C CA . CYS A 1 262 ? 8.586 -8.656 -1.704 1.00 94.38 262 CYS A CA 1
ATOM 1981 C C . CYS A 1 262 ? 8.070 -9.263 -0.401 1.00 94.38 262 CYS A C 1
ATOM 1983 O O . CYS A 1 262 ? 8.550 -8.891 0.669 1.00 94.38 262 CYS A O 1
ATOM 1985 N N . GLY A 1 263 ? 7.093 -10.159 -0.501 1.00 95.31 263 GLY A N 1
ATOM 1986 C CA . GLY A 1 263 ? 6.443 -10.794 0.631 1.00 95.31 263 GLY A CA 1
ATOM 1987 C C . GLY A 1 263 ? 5.440 -11.832 0.160 1.00 95.31 263 GLY A C 1
ATOM 1988 O O . GLY A 1 263 ? 4.944 -11.765 -0.966 1.00 95.31 263 GLY A O 1
ATOM 1989 N N . MET A 1 264 ? 5.180 -12.814 1.014 1.00 96.19 264 MET A N 1
ATOM 1990 C CA . MET A 1 264 ? 4.253 -13.896 0.726 1.00 96.19 264 MET A CA 1
ATOM 1991 C C . MET A 1 264 ? 3.642 -14.422 2.022 1.00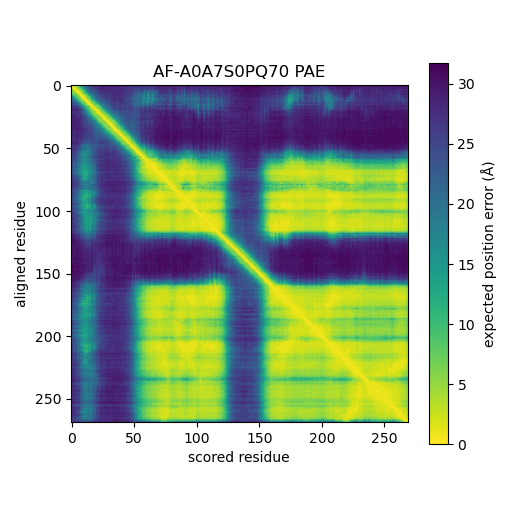 96.19 264 MET A C 1
ATOM 1993 O O . MET A 1 264 ? 4.340 -14.596 3.019 1.00 96.19 264 MET A O 1
ATOM 1997 N N . GLN A 1 265 ? 2.356 -14.738 1.965 1.00 94.50 265 GLN A N 1
ATOM 1998 C CA . GLN A 1 265 ? 1.606 -15.454 2.982 1.00 94.50 265 GLN A CA 1
ATOM 1999 C C . GLN A 1 265 ? 0.966 -16.669 2.323 1.00 94.50 265 GLN A C 1
ATOM 2001 O O . GLN A 1 265 ? 0.355 -16.571 1.261 1.00 94.50 265 GLN A O 1
ATOM 2006 N N . THR A 1 266 ? 1.083 -17.819 2.976 1.00 95.75 266 THR A N 1
ATOM 2007 C CA . THR A 1 266 ? 0.402 -19.042 2.555 1.00 95.75 266 THR A CA 1
ATOM 2008 C C . THR A 1 266 ? -0.460 -19.537 3.697 1.00 95.75 266 THR A C 1
ATOM 2010 O O . THR A 1 266 ? -0.038 -19.529 4.855 1.00 95.75 266 THR A O 1
ATOM 2013 N N . TRP A 1 267 ? -1.671 -19.974 3.377 1.00 93.75 267 TRP A N 1
ATOM 2014 C CA . TRP A 1 267 ? -2.487 -20.681 4.344 1.00 93.75 267 TRP A CA 1
ATOM 2015 C C . TRP A 1 267 ? -1.940 -22.104 4.527 1.00 93.75 267 TRP A C 1
ATOM 2017 O O . TRP A 1 267 ? -1.773 -22.844 3.554 1.00 93.75 267 TRP A O 1
ATOM 2027 N N . ARG A 1 268 ? -1.647 -22.485 5.775 1.00 85.25 268 ARG A N 1
ATOM 2028 C CA . ARG A 1 268 ? -1.205 -23.842 6.121 1.00 85.25 268 ARG A CA 1
ATOM 2029 C C . ARG A 1 268 ? -2.407 -24.700 6.507 1.00 85.25 268 ARG A C 1
ATOM 2031 O O . ARG A 1 268 ? -3.254 -24.253 7.277 1.00 85.25 268 ARG A O 1
ATOM 2038 N N . ARG A 1 269 ? -2.461 -25.896 5.916 1.00 67.81 269 ARG A N 1
ATOM 2039 C CA . ARG A 1 269 ? -3.468 -26.930 6.182 1.00 67.81 269 ARG A CA 1
ATOM 2040 C C . ARG A 1 269 ? -3.308 -27.544 7.558 1.00 67.81 269 ARG A C 1
ATOM 2042 O O . ARG A 1 269 ? -2.142 -27.715 7.971 1.00 67.81 269 ARG A O 1
#

pLDDT: mean 72.82, std 26.19, range [25.78, 98.06]

InterPro domains:
  IPR005522 Inositol polyphosphate kinase [PF03770] (207-268)
  IPR005522 Inositol polyphosphate kinase [PTHR12400] (67-268)
  IPR038286 Inositol polyphosphate kinase superfamily [G3DSA:3.30.470.160] (89-269)

Radius of gyration: 27.24 Å; Cα contacts (8 Å, |Δi|>4): 300; chains: 1; bounding box: 57×80×90 Å

Secondary structure (DSSP, 8-state):
--------------PPP--------------------------------------HHHHHHHHHHHHH-EE-TT--SSSGGGT-SSPPEE-TTSEEEEE--SSHHHHHHHHHHHHHHTTGGGTTS------------------------------PPPPP-GGGGGGSPPEEEEEEE-HHHHHHHHTTSTTHHHHHHHHHTTPPEEEEEEE-TTTT-SS--EEEEEESS-SS-SSS--HHHHHHHHHHHHHTTHHHHSEEEEEEE----

Mean predicted aligned error: 15.81 Å